Protein 2Q18 (pdb70)

Structure (mmCIF, N/CA/C/O backbone):
data_2Q18
#
_entry.id   2Q18
#
_cell.length_a   127.815
_cell.length_b   127.815
_cell.length_c   222.366
_cell.angle_alpha   90.00
_cell.angle_beta   90.00
_cell.angle_gamma   90.00
#
_symmetry.space_group_name_H-M   'I 41 2 2'
#
loop_
_entity.id
_entity.type
_entity.pdbx_description
1 polymer '2-keto-3-deoxy-D-arabinonate dehydratase'
2 non-polymer 'PHOSPHATE ION'
3 water water
#
loop_
_atom_site.group_PDB
_atom_site.id
_atom_site.type_symbol
_atom_site.label_atom_id
_atom_site.label_alt_id
_atom_site.label_comp_id
_atom_site.label_asym_id
_atom_site.label_entity_id
_atom_site.label_seq_id
_atom_site.pdbx_PDB_ins_code
_atom_site.Cartn_x
_atom_site.Cartn_y
_atom_site.Cartn_z
_atom_site.occupancy
_atom_site.B_iso_or_equiv
_atom_site.auth_seq_id
_atom_site.auth_comp_id
_atom_site.auth_asym_id
_atom_site.auth_atom_id
_atom_site.pdbx_PDB_model_num
ATOM 1 N N . MET A 1 1 ? 25.194 12.137 15.068 1.00 35.35 1 MET X N 1
ATOM 2 C CA . MET A 1 1 ? 24.016 12.595 14.281 1.00 36.39 1 MET X CA 1
ATOM 3 C C . MET A 1 1 ? 22.878 12.989 15.225 1.00 34.27 1 MET X C 1
ATOM 4 O O . MET A 1 1 ? 22.635 12.322 16.230 1.00 34.05 1 MET X O 1
ATOM 9 N N . LYS A 1 2 ? 22.204 14.091 14.911 1.00 32.90 2 LYS X N 1
ATOM 10 C CA . LYS A 1 2 ? 21.019 14.497 15.658 1.00 32.28 2 LYS X CA 1
ATOM 11 C C . LYS A 1 2 ? 19.838 14.591 14.700 1.00 31.34 2 LYS X C 1
ATOM 12 O O . LYS A 1 2 ? 19.824 15.399 13.770 1.00 30.91 2 LYS X O 1
ATOM 18 N N . LEU A 1 3 ? 18.850 13.743 14.946 1.00 29.48 3 LEU X N 1
ATOM 19 C CA . LEU A 1 3 ? 17.759 13.528 14.016 1.00 28.73 3 LEU X CA 1
ATOM 20 C C . LEU A 1 3 ? 16.510 14.293 14.440 1.00 27.08 3 LEU X C 1
ATOM 21 O O . LEU A 1 3 ? 16.097 14.227 15.597 1.00 25.48 3 LEU X O 1
ATOM 26 N N . PHE A 1 4 ? 15.921 15.020 13.497 1.00 25.49 4 PHE X N 1
ATOM 27 C CA . PHE A 1 4 ? 14.641 15.679 13.727 1.00 24.77 4 PHE X CA 1
ATOM 28 C C . PHE A 1 4 ? 13.680 15.441 12.567 1.00 24.39 4 PHE X C 1
ATOM 29 O O . PHE A 1 4 ? 14.074 14.929 11.518 1.00 23.49 4 PHE X O 1
ATOM 37 N N . ARG A 1 5 ? 12.416 15.793 12.772 1.00 23.43 5 ARG X N 1
ATOM 38 C CA . ARG A 1 5 ? 11.392 15.577 11.761 1.00 23.09 5 ARG X CA 1
ATOM 39 C C . ARG A 1 5 ? 10.443 16.764 11.725 1.00 23.35 5 ARG X C 1
ATOM 40 O O . ARG A 1 5 ? 10.109 17.346 12.767 1.00 22.54 5 ARG X O 1
ATOM 48 N N . VAL A 1 6 ? 10.033 17.129 10.515 1.00 23.21 6 VAL X N 1
ATOM 49 C CA . VAL A 1 6 ? 9.039 18.173 10.314 1.00 23.44 6 VAL X CA 1
ATOM 50 C C . VAL A 1 6 ? 7.813 17.589 9.631 1.00 24.72 6 VAL X C 1
ATOM 51 O O . VAL A 1 6 ? 7.900 16.566 8.941 1.00 24.07 6 VAL X O 1
ATOM 55 N N . VAL A 1 7 ? 6.672 18.236 9.842 1.00 25.04 7 VAL X N 1
ATOM 56 C CA . VAL A 1 7 ? 5.473 17.957 9.068 1.00 26.40 7 VAL X CA 1
ATOM 57 C C . VAL A 1 7 ? 5.274 19.126 8.095 1.00 27.18 7 VAL X C 1
ATOM 58 O O . VAL A 1 7 ? 5.430 20.295 8.465 1.00 27.17 7 VAL X O 1
ATOM 62 N N . LYS A 1 8 ? 4.974 18.794 6.843 1.00 27.05 8 LYS X N 1
ATOM 63 C CA . LYS A 1 8 ? 4.890 19.769 5.764 1.00 27.01 8 LYS X CA 1
ATOM 64 C C . LYS A 1 8 ? 3.747 19.356 4.851 1.00 28.24 8 LYS X C 1
ATOM 65 O O . LYS A 1 8 ? 3.778 18.274 4.257 1.00 27.06 8 LYS X O 1
ATOM 71 N N . ARG A 1 9 ? 2.730 20.213 4.763 1.00 29.53 9 ARG X N 1
ATOM 72 C CA . ARG A 1 9 ? 1.539 19.950 3.952 1.00 31.06 9 ARG X CA 1
ATOM 73 C C . ARG A 1 9 ? 0.991 18.537 4.193 1.00 31.14 9 ARG X C 1
ATOM 74 O O . ARG A 1 9 ? 0.584 17.847 3.256 1.00 32.28 9 ARG X O 1
ATOM 82 N N . GLY A 1 10 ? 1.003 18.104 5.450 1.00 31.06 10 GLY X N 1
ATOM 83 C CA . GLY A 1 10 ? 0.452 16.800 5.814 1.00 31.41 10 GLY X CA 1
ATOM 84 C C . GLY A 1 10 ? 1.381 15.598 5.703 1.00 31.12 10 GLY X C 1
ATOM 85 O O . GLY A 1 10 ? 1.018 14.507 6.140 1.00 32.44 10 GLY X O 1
ATOM 86 N N . TYR A 1 11 ? 2.567 15.780 5.119 1.00 30.06 11 TYR X N 1
ATOM 87 C CA . TYR A 1 11 ? 3.569 14.704 5.052 1.00 28.74 11 TYR X CA 1
ATOM 88 C C . TYR A 1 11 ? 4.817 15.016 5.883 1.00 28.23 11 TYR X C 1
ATOM 89 O O . TYR A 1 11 ? 5.057 16.169 6.249 1.00 27.97 11 TYR X O 1
ATOM 98 N N . TYR A 1 12 ? 5.604 13.983 6.171 1.00 27.02 12 TYR X N 1
ATOM 99 C CA . TYR A 1 12 ? 6.799 14.118 6.999 1.00 27.40 12 TYR X CA 1
ATOM 100 C C . TYR A 1 12 ? 8.069 14.166 6.173 1.00 26.67 12 TYR X C 1
ATOM 101 O O . TYR A 1 12 ? 8.166 13.520 5.127 1.00 25.52 12 TYR X O 1
ATOM 110 N N . ILE A 1 13 ? 9.041 14.937 6.655 1.00 25.68 13 ILE X N 1
ATOM 111 C CA . ILE A 1 13 ? 10.409 14.871 6.151 1.00 25.13 13 ILE X CA 1
ATOM 112 C C . ILE A 1 13 ? 11.353 14.786 7.346 1.00 25.85 13 ILE X C 1
ATOM 113 O O . ILE A 1 13 ? 11.238 15.569 8.300 1.00 24.86 13 ILE X O 1
ATOM 118 N N . SER A 1 14 ? 12.272 13.826 7.297 1.00 24.99 14 SER X N 1
ATOM 119 C CA . SER A 1 14 ? 13.275 13.675 8.339 1.00 25.38 14 SER X CA 1
ATOM 120 C C . SER A 1 14 ? 14.607 14.277 7.926 1.00 26.34 14 SER X C 1
ATOM 121 O O . SER A 1 14 ? 15.006 14.199 6.761 1.00 25.47 14 SER X O 1
ATOM 124 N N . TYR A 1 15 ? 15.283 14.880 8.897 1.00 27.07 15 TYR X N 1
ATOM 125 C CA . TYR A 1 15 ? 16.584 15.483 8.682 1.00 28.49 15 TYR X CA 1
ATOM 126 C C . TYR A 1 15 ? 17.528 15.071 9.794 1.00 30.61 15 TYR X C 1
ATOM 127 O O . TYR A 1 15 ? 17.099 14.768 10.910 1.00 31.68 15 TYR X O 1
ATOM 136 N N . ALA A 1 16 ? 18.817 15.064 9.476 1.00 32.82 16 ALA X N 1
ATOM 137 C CA . ALA A 1 16 ? 19.856 14.833 10.463 1.00 35.12 16 ALA X CA 1
ATOM 138 C C . ALA A 1 16 ? 20.819 16.012 10.446 1.00 37.03 16 ALA X C 1
ATOM 139 O O . ALA A 1 16 ? 21.254 16.449 9.376 1.00 37.35 16 ALA X O 1
ATOM 141 N N . ILE A 1 17 ? 21.133 16.539 11.625 1.00 38.92 17 ILE X N 1
ATOM 142 C CA . ILE A 1 17 ? 22.198 17.533 11.734 1.00 41.04 17 ILE X CA 1
ATOM 143 C C . ILE A 1 17 ? 23.470 16.866 12.251 1.00 42.56 17 ILE X C 1
ATOM 144 O O . ILE A 1 17 ? 23.454 16.165 13.263 1.00 42.20 17 ILE X O 1
ATOM 149 N N . LEU A 1 18 ? 24.556 17.064 11.509 1.00 44.97 18 LEU X N 1
ATOM 150 C CA . LEU A 1 18 ? 25.866 16.532 11.863 1.00 47.90 18 LEU X CA 1
ATOM 151 C C . LEU A 1 18 ? 26.612 17.509 12.772 1.00 49.53 18 LEU X C 1
ATOM 152 O O . LEU A 1 18 ? 26.229 18.679 12.884 1.00 50.32 18 LEU X O 1
ATOM 157 N N . ASP A 1 19 ? 27.670 17.026 13.422 1.00 51.65 19 ASP X N 1
ATOM 158 C CA . ASP A 1 19 ? 28.449 17.836 14.368 1.00 53.17 19 ASP X CA 1
ATOM 159 C C . ASP A 1 19 ? 29.001 19.130 13.760 1.00 53.44 19 ASP X C 1
ATOM 160 O O . ASP A 1 19 ? 29.094 20.149 14.451 1.00 54.29 19 ASP X O 1
ATOM 165 N N . ASN A 1 20 ? 29.350 19.093 12.473 1.00 53.06 20 ASN X N 1
ATOM 166 C CA . ASN A 1 20 ? 29.816 20.292 11.764 1.00 52.72 20 ASN X CA 1
ATOM 167 C C . ASN A 1 20 ? 28.680 21.215 11.288 1.00 51.72 20 ASN X C 1
ATOM 168 O O . ASN A 1 20 ? 28.901 22.119 10.474 1.00 51.86 20 ASN X O 1
ATOM 173 N N . SER A 1 21 ? 27.472 20.966 11.798 1.00 50.00 21 SER X N 1
ATOM 174 C CA . SER A 1 21 ? 26.280 21.780 11.518 1.00 48.66 21 SER X CA 1
ATOM 175 C C . SER A 1 21 ? 25.673 21.597 10.116 1.00 46.95 21 SER X C 1
ATOM 176 O O . SER A 1 21 ? 24.714 22.289 9.761 1.00 46.77 21 SER X O 1
ATOM 179 N N . THR A 1 22 ? 26.222 20.673 9.328 1.00 44.49 22 THR X N 1
ATOM 180 C CA . THR A 1 22 ? 25.625 20.335 8.034 1.00 43.04 22 THR X CA 1
ATOM 181 C C . THR A 1 22 ? 24.360 19.499 8.242 1.00 40.93 22 THR X C 1
ATOM 182 O O . THR A 1 22 ? 24.319 18.608 9.099 1.00 39.93 22 THR X O 1
ATOM 186 N N . ILE A 1 23 ? 23.331 19.801 7.457 1.00 38.55 23 ILE X N 1
ATOM 187 C CA . ILE A 1 23 ? 22.043 19.126 7.576 1.00 36.36 23 ILE X CA 1
ATOM 188 C C . ILE A 1 23 ? 21.788 18.212 6.379 1.00 35.63 23 ILE X C 1
ATOM 189 O O . ILE A 1 23 ? 21.927 18.628 5.223 1.00 35.07 23 ILE X O 1
ATOM 194 N N . ILE A 1 24 ? 21.429 16.965 6.678 1.00 33.92 24 ILE X N 1
ATOM 195 C CA . ILE A 1 24 ? 21.134 15.957 5.666 1.00 33.65 24 ILE X CA 1
ATOM 196 C C . ILE A 1 24 ? 19.642 15.607 5.661 1.00 32.10 24 ILE X C 1
ATOM 197 O O . ILE A 1 24 ? 19.062 15.308 6.707 1.00 32.32 24 ILE X O 1
ATOM 202 N N . ARG A 1 25 ? 19.026 15.669 4.485 1.00 30.39 25 ARG X N 1
ATOM 203 C CA . ARG A 1 25 ? 17.669 15.165 4.301 1.00 28.83 25 ARG X CA 1
ATOM 204 C C . ARG A 1 25 ? 17.737 13.656 4.112 1.00 28.83 25 ARG X C 1
ATOM 205 O O . ARG A 1 25 ? 18.411 13.166 3.197 1.00 27.72 25 ARG X O 1
ATOM 213 N N . LEU A 1 26 ? 17.036 12.928 4.978 1.00 27.82 26 LEU X N 1
ATOM 214 C CA . LEU A 1 26 ? 17.111 11.470 5.008 1.00 27.58 26 LEU X CA 1
ATOM 215 C C . LEU A 1 26 ? 16.301 10.807 3.904 1.00 27.22 26 LEU X C 1
ATOM 216 O O . LEU A 1 26 ? 15.187 11.237 3.594 1.00 26.50 26 LEU X O 1
ATOM 221 N N . ASP A 1 27 ? 16.879 9.756 3.323 1.00 27.17 27 ASP X N 1
ATOM 222 C CA . ASP A 1 27 ? 16.195 8.908 2.347 1.00 27.02 27 ASP X CA 1
ATOM 223 C C . ASP A 1 27 ? 15.260 7.914 3.027 1.00 27.04 27 ASP X C 1
ATOM 224 O O . ASP A 1 27 ? 14.209 7.584 2.486 1.00 26.57 27 ASP X O 1
ATOM 229 N N . GLU A 1 28 ? 15.672 7.429 4.199 1.00 27.57 28 GLU X N 1
ATOM 230 C CA . GLU A 1 28 ? 14.980 6.356 4.915 1.00 28.60 28 GLU X CA 1
ATOM 231 C C . GLU A 1 28 ? 14.066 6.883 6.021 1.00 28.78 28 GLU X C 1
ATOM 232 O O . GLU A 1 28 ? 14.255 8.003 6.514 1.00 28.49 28 GLU X O 1
ATOM 238 N N . ASP A 1 29 ? 13.093 6.052 6.410 1.00 28.53 29 ASP X N 1
ATOM 239 C CA . ASP A 1 29 ? 12.347 6.202 7.667 1.00 29.40 29 ASP X CA 1
ATOM 240 C C . ASP A 1 29 ? 13.341 6.408 8.808 1.00 27.07 29 ASP X C 1
ATOM 241 O O . ASP A 1 29 ? 14.363 5.724 8.854 1.00 26.81 29 ASP X O 1
ATOM 246 N N . PRO A 1 30 ? 13.056 7.361 9.718 1.00 26.15 30 PRO X N 1
ATOM 247 C CA . PRO A 1 30 ? 14.031 7.700 10.762 1.00 24.96 30 PRO X CA 1
ATOM 248 C C . PRO A 1 30 ? 14.415 6.553 11.702 1.00 24.33 30 PRO X C 1
ATOM 249 O O . PRO A 1 30 ? 15.569 6.479 12.106 1.00 24.73 30 PRO X O 1
ATOM 253 N N . ILE A 1 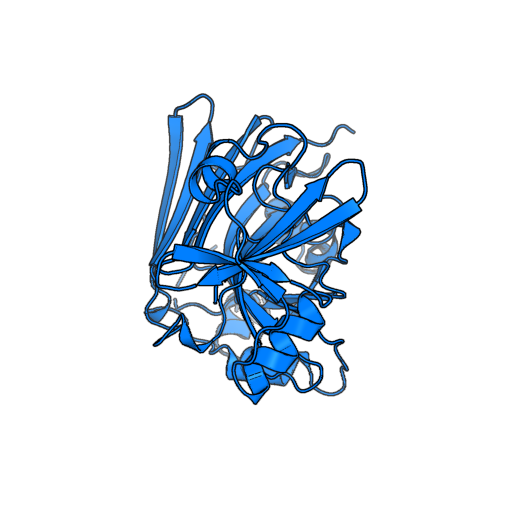31 ? 13.479 5.666 12.043 1.00 24.36 31 ILE X N 1
ATOM 254 C CA . ILE A 1 31 ? 13.816 4.486 12.856 1.00 24.57 31 ILE X CA 1
ATOM 255 C C . ILE A 1 31 ? 14.808 3.588 12.104 1.00 26.24 31 ILE X C 1
ATOM 256 O O . ILE A 1 31 ? 15.818 3.162 12.668 1.00 24.55 31 ILE X O 1
ATOM 261 N N . LYS A 1 32 ? 14.524 3.337 10.827 1.00 27.34 32 LYS X N 1
ATOM 262 C CA . LYS A 1 32 ? 15.434 2.598 9.952 1.00 29.75 32 LYS X CA 1
ATOM 263 C C . LYS A 1 32 ? 16.798 3.290 9.853 1.00 29.39 32 LYS X C 1
ATOM 264 O O . LYS A 1 32 ? 17.836 2.625 9.899 1.00 29.99 32 LYS X O 1
ATOM 270 N N . ALA A 1 33 ? 16.791 4.620 9.748 1.00 28.32 33 ALA X N 1
ATOM 271 C CA . ALA A 1 33 ? 18.029 5.400 9.702 1.00 27.97 33 ALA X CA 1
ATOM 272 C C . ALA A 1 33 ? 18.854 5.231 10.976 1.00 28.12 33 ALA X C 1
ATOM 273 O O . ALA A 1 33 ? 20.079 5.105 10.910 1.00 28.16 33 ALA X O 1
ATOM 275 N N . LEU A 1 34 ? 18.178 5.226 12.126 1.00 27.49 34 LEU X N 1
ATOM 276 C CA . LEU A 1 34 ? 18.841 5.054 13.421 1.00 27.48 34 LEU X CA 1
ATOM 277 C C . LEU A 1 34 ? 19.450 3.659 13.568 1.00 28.80 34 LEU X C 1
ATOM 278 O O . LEU A 1 34 ? 20.547 3.507 14.113 1.00 28.17 34 LEU X O 1
ATOM 283 N N . MET A 1 35 ? 18.727 2.649 13.087 1.00 28.86 35 MET X N 1
ATOM 284 C CA . MET A 1 35 ? 19.226 1.273 13.072 1.00 30.41 35 MET X CA 1
ATOM 285 C C . MET A 1 35 ? 20.482 1.149 12.199 1.00 30.49 35 MET X C 1
ATOM 286 O O . MET A 1 35 ? 21.485 0.588 12.636 1.00 30.10 35 MET X O 1
ATOM 291 N N . ARG A 1 36 ? 20.431 1.704 10.986 1.00 31.56 36 ARG X N 1
ATOM 292 C CA . ARG A 1 36 ? 21.594 1.718 10.090 1.00 32.53 36 ARG X CA 1
ATOM 293 C C . ARG A 1 36 ? 22.802 2.408 10.723 1.00 33.71 36 ARG X C 1
ATOM 294 O O . ARG A 1 36 ? 23.920 1.879 10.676 1.00 33.46 36 ARG X O 1
ATOM 302 N N . TYR A 1 37 ? 22.576 3.586 11.307 1.00 34.10 37 TYR X N 1
ATOM 303 C CA . TYR A 1 37 ? 23.651 4.350 11.933 1.00 34.74 37 TYR X CA 1
ATOM 304 C C . TYR A 1 37 ? 24.290 3.564 13.076 1.00 35.76 37 TYR X C 1
ATOM 305 O O . TYR A 1 37 ? 25.509 3.590 13.252 1.00 35.46 37 TYR X O 1
ATOM 314 N N . SER A 1 38 ? 23.457 2.866 13.842 1.00 37.04 38 SER X N 1
ATOM 315 C CA . SER A 1 38 ? 23.920 2.023 14.938 1.00 39.69 38 SER X CA 1
ATOM 316 C C . SER A 1 38 ? 24.857 0.915 14.462 1.00 41.23 38 SER X C 1
ATOM 317 O O . SER A 1 38 ? 25.731 0.469 15.208 1.00 41.59 38 SER X O 1
ATOM 320 N N . GLU A 1 39 ? 24.664 0.472 13.223 1.00 42.87 39 GLU X N 1
ATOM 321 C CA . GLU A 1 39 ? 25.469 -0.602 12.658 1.00 44.98 39 GLU X CA 1
ATOM 322 C C . GLU A 1 39 ? 26.822 -0.099 12.145 1.00 44.68 39 GLU X C 1
ATOM 323 O O . GLU A 1 39 ? 27.864 -0.565 12.605 1.00 45.26 39 GLU X O 1
ATOM 329 N N . ASN A 1 40 ? 26.809 0.860 11.218 1.00 44.43 40 ASN X N 1
ATOM 330 C CA . ASN A 1 40 ? 28.052 1.324 10.587 1.00 44.18 40 ASN X CA 1
ATOM 331 C C . ASN A 1 40 ? 28.195 2.842 10.426 1.00 43.44 40 ASN X C 1
ATOM 332 O O . ASN A 1 40 ? 29.076 3.310 9.698 1.00 43.11 40 ASN X O 1
ATOM 337 N N . LYS A 1 41 ? 27.330 3.598 11.104 1.00 42.06 41 LYS X N 1
ATOM 338 C CA . LYS A 1 41 ? 27.320 5.071 11.050 1.00 40.94 41 LYS X CA 1
ATOM 339 C C . LYS A 1 41 ? 27.060 5.643 9.651 1.00 40.12 41 LYS X C 1
ATOM 340 O O . LYS A 1 41 ? 27.375 6.800 9.373 1.00 40.16 41 LYS X O 1
ATOM 346 N N . GLU A 1 42 ? 26.470 4.829 8.780 1.00 39.44 42 GLU X N 1
ATOM 347 C CA . GLU A 1 42 ? 26.099 5.277 7.443 1.00 39.35 42 GLU X CA 1
ATOM 348 C C . GLU A 1 42 ? 24.782 6.051 7.494 1.00 38.03 42 GLU X C 1
ATOM 349 O O . GLU A 1 42 ? 23.855 5.675 8.218 1.00 36.83 42 GLU X O 1
ATOM 355 N N . VAL A 1 43 ? 24.720 7.141 6.733 1.00 36.73 43 VAL X N 1
ATOM 356 C CA . VAL A 1 43 ? 23.520 7.965 6.637 1.00 35.95 43 VAL X CA 1
ATOM 357 C C . VAL A 1 43 ? 23.175 8.170 5.165 1.00 34.61 43 VAL X C 1
ATOM 358 O O . VAL A 1 43 ? 23.973 8.722 4.404 1.00 34.92 43 VAL X O 1
ATOM 362 N N . LEU A 1 44 ? 21.988 7.722 4.767 1.00 32.82 44 LEU X N 1
ATOM 363 C CA . LEU A 1 44 ? 21.545 7.878 3.384 1.00 31.81 44 LEU X CA 1
ATOM 364 C C . LEU A 1 44 ? 20.716 9.147 3.212 1.00 31.13 44 LEU X C 1
ATOM 365 O O . LEU A 1 44 ? 19.682 9.314 3.861 1.00 30.47 44 LEU X O 1
ATOM 370 N N . GLY A 1 45 ? 21.181 10.036 2.337 1.00 30.38 45 GLY X N 1
ATOM 371 C CA . GLY A 1 45 ? 20.476 11.280 2.054 1.00 30.48 45 GLY X CA 1
ATOM 372 C C . GLY A 1 45 ? 21.330 12.338 1.386 1.00 31.21 45 GLY X C 1
ATOM 373 O O . GLY A 1 45 ? 22.497 12.094 1.062 1.00 32.03 45 GLY X O 1
ATOM 374 N N . ASP A 1 46 ? 20.739 13.514 1.178 1.00 30.67 46 ASP X N 1
ATOM 375 C CA . ASP A 1 46 ? 21.420 14.640 0.544 1.00 30.73 46 ASP X CA 1
ATOM 376 C C . ASP A 1 46 ? 21.591 15.802 1.509 1.00 31.84 46 ASP X C 1
ATOM 377 O O . ASP A 1 46 ? 20.694 16.089 2.311 1.00 30.44 46 ASP X O 1
ATOM 382 N N . ARG A 1 47 ? 22.735 16.478 1.415 1.00 32.22 47 ARG X N 1
ATOM 383 C CA . ARG A 1 47 ? 22.953 17.706 2.163 1.00 33.41 47 ARG X CA 1
ATOM 384 C C . ARG A 1 47 ? 22.012 18.782 1.642 1.00 32.59 47 ARG X C 1
ATOM 385 O O . ARG A 1 47 ? 21.934 19.024 0.433 1.00 32.32 47 ARG X O 1
ATOM 393 N N . VAL A 1 48 ? 21.292 19.410 2.565 1.00 31.67 48 VAL X N 1
ATOM 394 C CA . VAL A 1 48 ? 20.361 20.474 2.226 1.00 32.13 48 VAL X CA 1
ATOM 395 C C . VAL A 1 48 ? 20.793 21.811 2.821 1.00 32.84 48 VAL X C 1
ATOM 396 O O . VAL A 1 48 ? 21.440 21.863 3.870 1.00 33.30 48 VAL X O 1
ATOM 400 N N . THR A 1 49 ? 20.443 22.883 2.123 1.00 33.70 49 THR X N 1
ATOM 401 C CA . THR A 1 49 ? 20.586 24.234 2.642 1.00 35.23 49 THR X CA 1
ATOM 402 C C . THR A 1 49 ? 19.180 24.819 2.728 1.00 35.49 49 THR X C 1
ATOM 403 O O . THR A 1 49 ? 18.249 24.309 2.094 1.00 37.16 49 THR X O 1
ATOM 407 N N . GLY A 1 50 ? 19.014 25.868 3.524 1.00 35.66 50 GLY X N 1
ATOM 408 C CA . GLY A 1 50 ? 17.711 26.516 3.648 1.00 34.71 50 GLY X CA 1
ATOM 409 C C . GLY A 1 50 ? 16.791 25.880 4.674 1.00 34.22 50 GLY X C 1
ATOM 410 O O . GLY A 1 50 ? 15.644 26.305 4.828 1.00 33.89 50 GLY X O 1
ATOM 411 N N . ILE A 1 51 ? 17.281 24.849 5.360 1.00 33.68 51 ILE X N 1
ATOM 412 C CA . ILE A 1 51 ? 16.580 24.298 6.515 1.00 33.62 51 ILE X CA 1
ATOM 413 C C . ILE A 1 51 ? 17.237 24.894 7.754 1.00 34.20 51 ILE X C 1
ATOM 414 O O . ILE A 1 51 ? 18.354 24.516 8.131 1.00 34.94 51 ILE X O 1
ATOM 419 N N . ASP A 1 52 ? 16.545 25.843 8.369 1.00 33.89 52 ASP X N 1
ATOM 420 C CA . ASP A 1 52 ? 17.088 26.578 9.498 1.00 33.62 52 ASP X CA 1
ATOM 421 C C . ASP A 1 52 ? 16.731 25.866 10.801 1.00 32.75 52 ASP X C 1
ATOM 422 O O . ASP A 1 52 ? 15.714 26.162 11.432 1.00 32.41 52 ASP X O 1
ATOM 427 N N . TYR A 1 53 ? 17.590 24.925 11.184 1.00 32.06 53 TYR X N 1
ATOM 428 C CA . TYR A 1 53 ? 17.397 24.091 12.371 1.00 32.40 53 TYR X CA 1
ATOM 429 C C . TYR A 1 53 ? 17.252 24.910 13.661 1.00 32.34 53 TYR X C 1
ATOM 430 O O . TYR A 1 53 ? 16.328 24.679 14.447 1.00 31.29 53 TYR X O 1
ATOM 439 N N . GLN A 1 54 ? 18.151 25.874 13.862 1.00 33.00 54 GLN X N 1
ATOM 440 C CA . GLN A 1 54 ? 18.101 26.735 15.051 1.00 33.62 54 GLN X CA 1
ATOM 441 C C . GLN A 1 54 ? 16.800 27.526 15.142 1.00 32.97 54 GLN X C 1
ATOM 442 O O . GLN A 1 54 ? 16.236 27.651 16.226 1.00 33.67 54 GLN X O 1
ATOM 448 N N . SER A 1 55 ? 16.316 28.034 14.007 1.00 32.74 55 SER X N 1
ATOM 449 C CA . SER A 1 55 ? 15.022 28.722 13.961 1.00 33.30 55 SER X CA 1
ATOM 450 C C . SER A 1 55 ? 13.852 27.794 14.258 1.00 32.55 55 SER X C 1
ATOM 451 O O . SER A 1 55 ? 12.916 28.189 14.955 1.00 33.18 55 SER X O 1
ATOM 454 N N . LEU A 1 56 ? 13.897 26.575 13.716 1.00 31.47 56 LEU X N 1
ATOM 455 C CA . LEU A 1 56 ? 12.867 25.566 13.997 1.00 30.56 56 LEU X CA 1
ATOM 456 C C . LEU A 1 56 ? 12.773 25.266 15.487 1.00 28.86 56 LEU X C 1
ATOM 457 O O . LEU A 1 56 ? 11.677 25.140 16.023 1.00 29.94 56 LEU X O 1
ATOM 462 N N . LEU A 1 57 ? 13.922 25.153 16.145 1.00 28.08 57 LEU X N 1
ATOM 463 C CA . LEU A 1 57 ? 13.973 24.944 17.594 1.00 28.99 57 LEU X CA 1
ATOM 464 C C . LEU A 1 57 ? 13.273 26.064 18.366 1.00 29.81 57 LEU X C 1
ATOM 465 O O . LEU A 1 57 ? 12.537 25.798 19.320 1.00 30.34 57 LEU X O 1
ATOM 470 N N . LYS A 1 58 ? 13.490 27.307 17.936 1.00 30.56 58 LYS X N 1
ATOM 471 C CA . LYS A 1 58 ? 12.970 28.483 18.644 1.00 31.14 58 LYS X CA 1
ATOM 472 C C . LYS A 1 58 ? 11.542 28.837 18.251 1.00 30.31 58 LYS X C 1
ATOM 473 O O . LYS A 1 58 ? 10.717 29.149 19.111 1.00 30.39 58 LYS X O 1
ATOM 479 N N . SER A 1 59 ? 11.259 28.787 16.953 1.00 29.86 59 SER X N 1
ATOM 480 C CA . SER A 1 59 ? 9.982 29.253 16.416 1.00 30.02 59 SER X CA 1
ATOM 481 C C . SER A 1 59 ? 9.009 28.140 16.002 1.00 29.81 59 SER X C 1
ATOM 482 O O . SER A 1 59 ? 7.859 28.425 15.654 1.00 28.34 59 SER X O 1
ATOM 485 N N . PHE A 1 60 ? 9.477 26.886 16.039 1.00 29.76 60 PHE X N 1
ATOM 486 C CA . PHE A 1 60 ? 8.649 25.681 15.794 1.00 29.89 60 PHE X CA 1
ATOM 487 C C . PHE A 1 60 ? 8.225 25.485 14.333 1.00 31.95 60 PHE X C 1
ATOM 488 O O . PHE A 1 60 ? 8.329 24.376 13.790 1.00 30.68 60 PHE X O 1
ATOM 496 N N . GLN A 1 61 ? 7.732 26.554 13.713 1.00 33.17 61 GLN X N 1
ATOM 497 C CA . GLN A 1 61 ? 7.327 26.525 12.314 1.00 36.09 61 GLN X CA 1
ATOM 498 C C . GLN A 1 61 ? 8.017 27.645 11.540 1.00 36.68 61 GLN X C 1
ATOM 499 O O . GLN A 1 61 ? 8.005 28.802 11.965 1.00 36.93 61 GLN X O 1
ATOM 505 N N . ILE A 1 62 ? 8.646 27.275 10.427 1.00 37.42 62 ILE X N 1
ATOM 506 C CA . ILE A 1 62 ? 9.198 28.224 9.462 1.00 38.62 62 ILE X CA 1
ATOM 507 C C . ILE A 1 62 ? 8.528 27.925 8.129 1.00 38.90 62 ILE X C 1
ATOM 508 O O . ILE A 1 62 ? 8.580 26.790 7.643 1.00 38.12 62 ILE X O 1
ATOM 513 N N . ASN A 1 63 ? 7.901 28.944 7.544 1.00 39.17 63 ASN X N 1
ATOM 514 C CA . ASN A 1 63 ? 7.172 28.801 6.282 1.00 39.22 63 ASN X CA 1
ATOM 515 C C . ASN A 1 63 ? 6.123 27.689 6.350 1.00 38.23 63 ASN X C 1
ATOM 516 O O . ASN A 1 63 ? 5.197 27.768 7.160 1.00 38.76 63 ASN X O 1
ATOM 521 N N . ASP A 1 64 ? 6.269 26.651 5.526 1.00 36.44 64 ASP X N 1
ATOM 522 C CA . ASP A 1 64 ? 5.300 25.552 5.528 1.00 35.19 64 ASP X CA 1
ATOM 523 C C . ASP A 1 64 ? 5.788 24.270 6.222 1.00 33.46 64 ASP X C 1
ATOM 524 O O . ASP A 1 64 ? 5.149 23.218 6.107 1.00 33.46 64 ASP X O 1
ATOM 529 N N . ILE A 1 65 ? 6.903 24.362 6.949 1.00 30.76 65 ILE X N 1
ATOM 530 C CA . ILE A 1 65 ? 7.394 23.229 7.742 1.00 28.90 65 ILE X CA 1
ATOM 531 C C . ILE A 1 65 ? 7.297 23.490 9.248 1.00 28.56 65 ILE X C 1
ATOM 532 O O . ILE A 1 65 ? 7.559 24.601 9.716 1.00 27.82 65 ILE X O 1
ATOM 537 N N . ARG A 1 66 ? 6.922 22.457 9.995 1.00 26.34 66 ARG X N 1
ATOM 538 C CA . ARG A 1 66 ? 6.815 22.548 11.444 1.00 25.08 66 ARG X CA 1
ATOM 539 C C . ARG A 1 66 ? 7.470 21.336 12.103 1.00 24.68 66 ARG X C 1
ATOM 540 O O . ARG A 1 66 ? 7.169 20.189 11.751 1.00 23.03 66 ARG X O 1
ATOM 548 N N . ILE A 1 67 ? 8.362 21.593 13.059 1.00 23.24 67 ILE X N 1
ATOM 549 C CA . ILE A 1 67 ? 9.026 20.520 13.795 1.00 23.46 67 ILE X CA 1
ATOM 550 C C . ILE A 1 67 ? 7.995 19.722 14.606 1.00 23.73 67 ILE X C 1
ATOM 551 O O . ILE A 1 67 ? 6.976 20.264 15.045 1.00 24.06 67 ILE X O 1
ATOM 556 N N . THR A 1 68 ? 8.240 18.427 14.763 1.00 23.49 68 THR X N 1
ATOM 557 C CA . THR A 1 68 ? 7.313 17.559 15.490 1.00 22.77 68 THR X CA 1
ATOM 558 C C . THR A 1 68 ? 8.091 16.457 16.216 1.00 22.60 68 THR X C 1
ATOM 559 O O . THR A 1 68 ? 9.304 16.588 16.416 1.00 22.32 68 THR X O 1
ATOM 563 N N . LYS A 1 69 ? 7.404 15.396 16.635 1.00 22.53 69 LYS X N 1
ATOM 564 C CA . LYS A 1 69 ? 8.079 14.198 17.155 1.00 23.43 69 LYS X CA 1
ATOM 565 C C . LYS A 1 69 ? 9.094 13.728 16.116 1.00 22.30 69 LYS X C 1
ATOM 566 O O . LYS A 1 69 ? 8.751 13.629 14.939 1.00 22.90 69 LYS X O 1
ATOM 572 N N . PRO A 1 70 ? 10.352 13.482 16.530 1.00 22.03 70 PRO X N 1
ATOM 573 C CA . PRO A 1 70 ? 11.364 13.008 15.577 1.00 22.60 70 PRO X CA 1
ATOM 574 C C . PRO A 1 70 ? 11.085 11.613 14.988 1.00 22.52 70 PRO X C 1
ATOM 575 O O . PRO A 1 70 ? 11.547 11.313 13.883 1.00 22.22 70 PRO X O 1
ATOM 579 N N . ILE A 1 71 ? 10.352 10.778 15.724 1.00 22.38 71 ILE X N 1
ATOM 580 C CA . ILE A 1 71 ? 9.886 9.475 15.227 1.00 22.07 71 ILE X CA 1
ATOM 581 C C . ILE A 1 71 ? 8.483 9.213 15.752 1.00 22.64 71 ILE X C 1
ATOM 582 O O . ILE A 1 71 ? 8.012 9.911 16.656 1.00 21.98 71 ILE X O 1
ATOM 587 N N . ASP A 1 72 ? 7.823 8.213 15.176 1.00 22.57 72 ASP X N 1
ATOM 588 C CA . ASP A 1 72 ? 6.618 7.638 15.758 1.00 23.81 72 ASP X CA 1
ATOM 589 C C . ASP A 1 72 ? 7.032 6.378 16.522 1.00 23.91 72 ASP X C 1
ATOM 590 O O . ASP A 1 72 ? 7.229 5.324 15.911 1.00 23.53 72 ASP X O 1
ATOM 595 N N . PRO A 1 73 ? 7.174 6.477 17.862 1.00 23.61 73 PRO X N 1
ATOM 596 C CA . PRO A 1 73 ? 7.609 5.303 18.620 1.00 23.47 73 PRO X CA 1
ATOM 597 C C . PRO A 1 73 ? 6.449 4.314 18.760 1.00 23.52 73 PRO X C 1
ATOM 598 O O . PRO A 1 73 ? 5.404 4.672 19.309 1.00 23.89 73 PRO X O 1
ATOM 602 N N . PRO A 1 74 ? 6.615 3.078 18.252 1.00 23.83 74 PRO X N 1
ATOM 603 C CA . PRO A 1 74 ? 5.476 2.162 18.281 1.00 22.62 74 PRO X CA 1
ATOM 604 C C . PRO A 1 74 ? 4.978 1.908 19.702 1.00 21.45 74 PRO X C 1
ATOM 605 O O . PRO A 1 74 ? 3.779 1.734 19.909 1.00 21.06 74 PRO X O 1
ATOM 609 N N . GLU A 1 75 ? 5.895 1.918 20.667 1.00 21.04 75 GLU X N 1
ATOM 610 C CA . GLU A 1 75 ? 5.545 1.786 22.078 1.00 21.47 75 GLU X CA 1
ATOM 611 C C . GLU A 1 75 ? 6.395 2.729 22.901 1.00 20.89 75 GLU X C 1
ATOM 612 O O . GLU A 1 75 ? 7.556 2.979 22.567 1.00 21.46 75 GLU X O 1
ATOM 618 N N . VAL A 1 76 ? 5.809 3.259 23.971 1.00 20.98 76 VAL X N 1
ATOM 619 C CA . VAL A 1 76 ? 6.567 4.039 24.947 1.00 21.22 76 VAL X CA 1
ATOM 620 C C . VAL A 1 76 ? 6.374 3.425 26.325 1.00 20.67 76 VAL X C 1
ATOM 621 O O . VAL A 1 76 ? 5.247 3.212 26.774 1.00 21.07 76 VAL X O 1
ATOM 625 N N . TRP A 1 77 ? 7.492 3.136 26.978 1.00 21.91 77 TRP X N 1
ATOM 626 C CA . TRP A 1 77 ? 7.492 2.564 28.313 1.00 23.26 77 TRP X CA 1
ATOM 627 C C . TRP A 1 77 ? 8.272 3.480 29.252 1.00 25.18 77 TRP X C 1
ATOM 628 O O . TRP A 1 77 ? 9.129 4.256 28.820 1.00 24.43 77 TRP X O 1
ATOM 639 N N . GLY A 1 78 ? 7.980 3.374 30.542 1.00 26.60 78 GLY X N 1
ATOM 640 C CA . GLY A 1 78 ? 8.678 4.172 31.529 1.00 28.85 78 GLY X CA 1
ATOM 641 C C . GLY A 1 78 ? 9.203 3.352 32.683 1.00 31.21 78 GLY X C 1
ATOM 642 O O . GLY A 1 78 ? 8.700 2.266 32.977 1.00 30.34 78 GLY X O 1
ATOM 643 N N . SER A 1 79 ? 10.245 3.876 33.315 1.00 33.30 79 SER X N 1
ATOM 644 C CA . SER A 1 79 ? 10.714 3.371 34.588 1.00 36.17 79 SER X CA 1
ATOM 645 C C . SER A 1 79 ? 10.612 4.516 35.591 1.00 37.52 79 SER X C 1
ATOM 646 O O . SER A 1 79 ? 10.596 5.692 35.213 1.00 38.99 79 SER X O 1
ATOM 6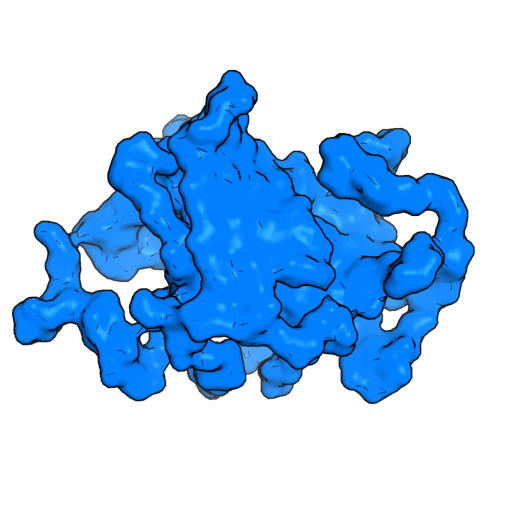49 N N . GLY A 1 80 ? 10.500 4.173 36.864 1.00 38.21 80 GLY X N 1
ATOM 650 C CA . GLY A 1 80 ? 10.447 5.172 37.921 1.00 38.71 80 GLY X CA 1
ATOM 651 C C . GLY A 1 80 ? 11.254 4.714 39.112 1.00 38.83 80 GLY X C 1
ATOM 652 O O . GLY A 1 80 ? 11.689 3.555 39.168 1.00 38.62 80 GLY X O 1
ATOM 653 N N . ILE A 1 81 ? 11.444 5.628 40.064 1.00 38.94 81 ILE X N 1
ATOM 654 C CA . ILE A 1 81 ? 12.212 5.368 41.290 1.00 38.68 81 ILE X CA 1
ATOM 655 C C . ILE A 1 81 ? 13.609 4.850 40.934 1.00 38.49 81 ILE X C 1
ATOM 656 O O . ILE A 1 81 ? 14.085 3.855 41.486 1.00 38.55 81 ILE X O 1
ATOM 661 N N . SER A 1 82 ? 14.252 5.538 39.995 1.00 37.94 82 SER X N 1
ATOM 662 C CA . SER A 1 82 ? 15.550 5.122 39.474 1.00 38.67 82 SER X CA 1
ATOM 663 C C . SER A 1 82 ? 16.697 5.986 39.995 1.00 39.36 82 SER X C 1
ATOM 664 O O . SER A 1 82 ? 17.870 5.681 39.760 1.00 39.11 82 SER X O 1
ATOM 667 N N . TYR A 1 83 ? 16.350 7.061 40.698 1.00 40.10 83 TYR X N 1
ATOM 668 C CA . TYR A 1 83 ? 17.335 8.003 41.218 1.00 41.71 83 TYR X CA 1
ATOM 669 C C . TYR A 1 83 ? 17.519 7.855 42.725 1.00 43.20 83 TYR X C 1
ATOM 670 O O . TYR A 1 83 ? 16.605 7.415 43.427 1.00 43.17 83 TYR X O 1
ATOM 679 N N . GLU A 1 84 ? 18.702 8.243 43.204 1.00 45.96 84 GLU X N 1
ATOM 680 C CA . GLU A 1 84 ? 19.063 8.200 44.628 1.00 48.59 84 GLU X CA 1
ATOM 681 C C . GLU A 1 84 ? 17.958 8.699 45.558 1.00 48.78 84 GLU X C 1
ATOM 682 O O . GLU A 1 84 ? 17.304 9.703 45.278 1.00 49.43 84 GLU X O 1
ATOM 688 N N . ASN A 1 94 ? -2.075 8.805 53.666 1.00 59.50 94 ASN X N 1
ATOM 689 C CA . ASN A 1 94 ? -0.896 9.018 52.834 1.00 59.30 94 ASN X CA 1
ATOM 690 C C . ASN A 1 94 ? -0.582 7.830 51.909 1.00 58.29 94 ASN X C 1
ATOM 691 O O . ASN A 1 94 ? -1.496 7.201 51.371 1.00 57.98 94 ASN X O 1
ATOM 696 N N . VAL A 1 95 ? 0.704 7.536 51.730 1.00 57.21 95 VAL X N 1
ATOM 697 C CA . VAL A 1 95 ? 1.167 6.534 50.764 1.00 56.36 95 VAL X CA 1
ATOM 698 C C . VAL A 1 95 ? 0.776 5.096 51.100 1.00 55.20 95 VAL X C 1
ATOM 699 O O . VAL A 1 95 ? 0.635 4.733 52.270 1.00 54.99 95 VAL X O 1
ATOM 703 N N . ALA A 1 96 ? 0.597 4.291 50.053 1.00 53.89 96 ALA X N 1
ATOM 704 C CA . ALA A 1 96 ? 0.385 2.854 50.194 1.00 52.55 96 ALA X CA 1
ATOM 705 C C . ALA A 1 96 ? 1.646 2.208 50.746 1.00 51.76 96 ALA X C 1
ATOM 706 O O . ALA A 1 96 ? 2.760 2.563 50.352 1.00 51.14 96 ALA X O 1
ATOM 708 N N . LYS A 1 97 ? 1.471 1.267 51.666 1.00 51.55 97 LYS X N 1
ATOM 709 C CA . LYS A 1 97 ? 2.613 0.609 52.293 1.00 51.90 97 LYS X CA 1
ATOM 710 C C . LYS A 1 97 ? 2.411 -0.883 52.544 1.00 51.11 97 LYS X C 1
ATOM 711 O O . LYS A 1 97 ? 1.299 -1.342 52.797 1.00 50.28 97 LYS X O 1
ATOM 717 N N . ILE A 1 98 ? 3.511 -1.622 52.440 1.00 51.30 98 ILE X N 1
ATOM 718 C CA . ILE A 1 98 ? 3.534 -3.061 52.658 1.00 51.86 98 ILE X CA 1
ATOM 719 C C . ILE A 1 98 ? 4.378 -3.336 53.898 1.00 52.26 98 ILE X C 1
ATOM 720 O O . ILE A 1 98 ? 5.579 -3.042 53.917 1.00 51.96 98 ILE X O 1
ATOM 725 N N . LEU A 1 99 ? 3.738 -3.902 54.922 1.00 53.22 99 LEU X N 1
ATOM 726 C CA . LEU A 1 99 ? 4.339 -4.078 56.252 1.00 53.79 99 LEU X CA 1
ATOM 727 C C . LEU A 1 99 ? 5.043 -2.806 56.742 1.00 53.80 99 LEU X C 1
ATOM 728 O O . LEU A 1 99 ? 6.221 -2.836 57.111 1.00 54.11 99 LEU X O 1
ATOM 733 N N . GLY A 1 100 ? 4.316 -1.689 56.717 1.00 53.58 100 GLY X N 1
ATOM 734 C CA . GLY A 1 100 ? 4.828 -0.405 57.207 1.00 53.61 100 GLY X CA 1
ATOM 735 C C . GLY A 1 100 ? 5.806 0.326 56.299 1.00 53.39 100 GLY X C 1
ATOM 736 O O . GLY A 1 100 ? 6.145 1.486 56.552 1.00 54.08 100 GLY X O 1
ATOM 737 N N . LYS A 1 101 ? 6.263 -0.346 55.246 1.00 52.57 101 LYS X N 1
ATOM 738 C CA . LYS A 1 101 ? 7.215 0.233 54.302 1.00 52.03 101 LYS X CA 1
ATOM 739 C C . LYS A 1 101 ? 6.492 0.626 53.015 1.00 50.65 101 LYS X C 1
ATOM 740 O O . LYS A 1 101 ? 5.764 -0.187 52.433 1.00 50.49 101 LYS X O 1
ATOM 746 N N . THR A 1 102 ? 6.692 1.870 52.579 1.00 48.63 102 THR X N 1
ATOM 747 C CA . THR A 1 102 ? 6.009 2.394 51.390 1.00 46.82 102 THR X CA 1
ATOM 748 C C . THR A 1 102 ? 6.399 1.618 50.131 1.00 45.21 102 THR X C 1
ATOM 749 O O . THR A 1 102 ? 7.546 1.181 49.984 1.00 44.36 102 THR X O 1
ATOM 753 N N . ILE A 1 103 ? 5.433 1.461 49.231 1.00 43.81 103 ILE X N 1
ATOM 754 C CA . ILE A 1 103 ? 5.644 0.760 47.961 1.00 42.09 103 ILE X CA 1
ATOM 755 C C . ILE A 1 103 ? 6.823 1.321 47.158 1.00 41.29 103 ILE X C 1
ATOM 756 O O . ILE A 1 103 ? 7.539 0.569 46.498 1.00 40.92 103 ILE X O 1
ATOM 761 N N . TYR A 1 104 ? 7.030 2.635 47.241 1.00 40.87 104 TYR X N 1
ATOM 762 C CA . TYR A 1 104 ? 8.112 3.311 46.518 1.00 40.41 104 TYR X CA 1
ATOM 763 C C . TYR A 1 104 ? 9.480 2.986 47.111 1.00 41.28 104 TYR X C 1
ATOM 764 O O . TYR A 1 104 ? 10.450 2.768 46.378 1.00 41.11 104 TYR X O 1
ATOM 773 N N . GLU A 1 105 ? 9.546 2.952 48.439 1.00 42.04 105 GLU X N 1
ATOM 774 C CA . GLU A 1 105 ? 10.758 2.551 49.150 1.00 44.20 105 GLU X CA 1
ATOM 775 C C . GLU A 1 105 ? 11.085 1.079 48.861 1.00 42.88 105 GLU X C 1
ATOM 776 O O . GLU A 1 105 ? 12.250 0.716 48.684 1.00 42.41 105 GLU X O 1
ATOM 782 N N . LYS A 1 106 ? 10.045 0.249 48.8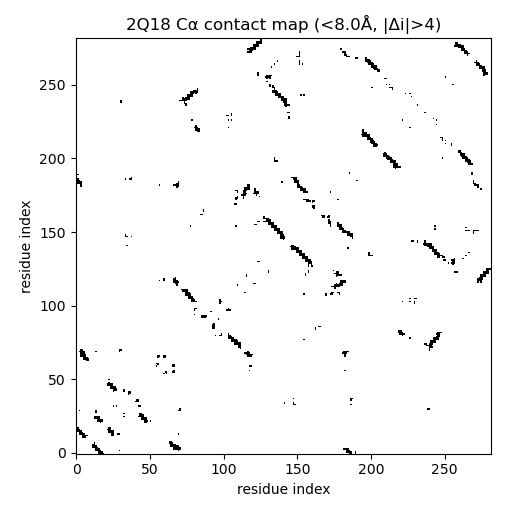03 1.00 42.90 106 LYS X N 1
ATOM 783 C CA . LYS A 1 106 ? 10.180 -1.168 48.459 1.00 43.62 106 LYS X CA 1
ATOM 784 C C . LYS A 1 106 ? 10.851 -1.404 47.104 1.00 43.00 106 LYS X C 1
ATOM 785 O O . LYS A 1 106 ? 11.843 -2.129 47.031 1.00 42.80 106 LYS X O 1
ATOM 791 N N . VAL A 1 107 ? 10.320 -0.784 46.047 1.00 42.63 107 VAL X N 1
ATOM 792 C CA . VAL A 1 107 ? 10.890 -0.911 44.697 1.00 42.29 107 VAL X CA 1
ATOM 793 C C . VAL A 1 107 ? 12.324 -0.386 44.651 1.00 42.54 107 VAL X C 1
ATOM 794 O O . VAL A 1 107 ? 13.187 -0.969 43.991 1.00 41.93 107 VAL X O 1
ATOM 798 N N . TYR A 1 108 ? 12.568 0.715 45.360 1.00 43.54 108 TYR X N 1
ATOM 799 C CA . TYR A 1 108 ? 13.902 1.301 45.461 1.00 44.65 108 TYR X CA 1
ATOM 800 C C . TYR A 1 108 ? 14.931 0.290 45.980 1.00 44.63 108 TYR X C 1
ATOM 801 O O . TYR A 1 108 ? 16.054 0.228 45.477 1.00 44.63 108 TYR X O 1
ATOM 810 N N . ASP A 1 109 ? 14.529 -0.506 46.970 1.00 44.81 109 ASP X N 1
ATOM 811 C CA . ASP A 1 109 ? 15.413 -1.486 47.610 1.00 45.08 109 ASP X CA 1
ATOM 812 C C . ASP A 1 109 ? 15.373 -2.881 46.969 1.00 44.55 109 ASP X C 1
ATOM 813 O O . ASP A 1 109 ? 16.189 -3.741 47.311 1.00 44.79 109 ASP X O 1
ATOM 818 N N . ALA A 1 110 ? 14.434 -3.098 46.047 1.00 43.10 110 ALA X N 1
ATOM 819 C CA . ALA A 1 110 ? 14.209 -4.422 45.460 1.00 41.75 110 ALA X CA 1
ATOM 820 C C . ALA A 1 110 ? 15.081 -4.686 44.237 1.00 40.94 110 ALA X C 1
ATOM 821 O O . ALA A 1 110 ? 15.579 -3.751 43.611 1.00 40.97 110 ALA X O 1
ATOM 823 N N . VAL A 1 111 ? 15.268 -5.962 43.902 1.00 40.07 111 VAL X N 1
ATOM 824 C CA . VAL A 1 111 ? 16.013 -6.328 42.693 1.00 38.70 111 VAL X CA 1
ATOM 825 C C . VAL A 1 111 ? 15.247 -5.924 41.425 1.00 36.58 111 VAL X C 1
ATOM 826 O O . VAL A 1 111 ? 15.856 -5.526 40.435 1.00 36.62 111 VAL X O 1
ATOM 830 N N . ARG A 1 112 ? 13.919 -6.021 41.480 1.00 34.47 112 ARG X N 1
ATOM 831 C CA . ARG A 1 112 ? 13.054 -5.725 40.335 1.00 34.03 112 ARG X CA 1
ATOM 832 C C . ARG A 1 112 ? 12.662 -4.244 40.289 1.00 33.41 112 ARG X C 1
ATOM 833 O O . ARG A 1 112 ? 11.993 -3.752 41.202 1.00 33.18 112 ARG X O 1
ATOM 841 N N . PRO A 1 113 ? 13.070 -3.536 39.221 1.00 33.36 113 PRO X N 1
ATOM 842 C CA . PRO A 1 113 ? 12.692 -2.133 39.049 1.00 33.14 113 PRO X CA 1
ATOM 843 C C . PRO A 1 113 ? 11.234 -1.982 38.616 1.00 32.92 113 PRO X C 1
ATOM 844 O O . PRO A 1 113 ? 10.607 -2.959 38.193 1.00 32.96 113 PRO X O 1
ATOM 848 N N . GLU A 1 114 ? 10.702 -0.767 38.730 1.00 32.52 114 GLU X N 1
ATOM 849 C CA . GLU A 1 114 ? 9.375 -0.468 38.215 1.00 32.64 114 GLU X CA 1
ATOM 850 C C . GLU A 1 114 ? 9.442 -0.242 36.706 1.00 32.30 114 GLU X C 1
ATOM 851 O O . GLU A 1 114 ? 10.276 0.526 36.223 1.00 32.95 114 GLU X O 1
ATOM 857 N N . ILE A 1 115 ? 8.569 -0.931 35.975 1.00 31.72 115 ILE X N 1
ATOM 858 C CA . ILE A 1 115 ? 8.427 -0.768 34.525 1.00 30.66 115 ILE X CA 1
ATOM 859 C C . ILE A 1 115 ? 6.937 -0.643 34.228 1.00 29.79 115 ILE X C 1
ATOM 860 O O . ILE A 1 115 ? 6.146 -1.480 34.667 1.00 29.57 115 ILE X O 1
ATOM 865 N N . PHE A 1 116 ? 6.549 0.405 33.501 1.00 27.94 116 PHE X N 1
ATOM 866 C CA . PHE A 1 116 ? 5.143 0.594 33.132 1.00 26.91 116 PHE X CA 1
ATOM 867 C C . PHE A 1 116 ? 4.987 1.002 31.668 1.00 25.71 116 PHE X C 1
ATOM 868 O O . PHE A 1 116 ? 5.906 1.560 31.076 1.00 26.76 116 PHE X O 1
ATOM 876 N N . PHE A 1 117 ? 3.828 0.710 31.088 1.00 25.02 117 PHE X N 1
ATOM 877 C CA . PHE A 1 117 ? 3.506 1.174 29.742 1.00 24.30 117 PHE X CA 1
ATOM 878 C C . PHE A 1 117 ? 3.059 2.633 29.830 1.00 24.38 117 PHE X C 1
ATOM 879 O O . PHE A 1 117 ? 2.184 2.971 30.630 1.00 23.86 117 PHE X O 1
ATOM 887 N N . LYS A 1 118 ? 3.651 3.483 28.996 1.00 24.56 118 LYS X N 1
ATOM 888 C CA . LYS A 1 118 ? 3.414 4.926 29.070 1.00 24.05 118 LYS X CA 1
ATOM 889 C C . LYS A 1 118 ? 2.497 5.457 27.967 1.00 23.93 118 LYS X C 1
ATOM 890 O O . LYS A 1 118 ? 1.519 6.150 28.257 1.00 25.00 118 LYS X O 1
ATOM 896 N N . ALA A 1 119 ? 2.811 5.146 26.710 1.00 22.68 119 ALA X N 1
ATOM 897 C CA . ALA A 1 119 ? 2.055 5.704 25.601 1.00 23.46 119 ALA X CA 1
ATOM 898 C C . ALA A 1 119 ? 2.154 4.909 24.309 1.00 23.39 119 ALA X C 1
ATOM 899 O O . ALA A 1 119 ? 3.126 4.191 24.066 1.00 22.59 119 ALA X O 1
ATOM 901 N N . THR A 1 120 ? 1.114 5.051 23.495 1.00 24.04 120 THR X N 1
ATOM 902 C CA . THR A 1 120 ? 1.150 4.710 22.079 1.00 23.95 120 THR X CA 1
ATOM 903 C C . THR A 1 120 ? 1.600 5.984 21.343 1.00 25.16 120 THR X C 1
ATOM 904 O O . THR A 1 120 ? 1.547 7.072 21.931 1.00 24.73 120 THR X O 1
ATOM 908 N N . PRO A 1 121 ? 2.055 5.864 20.073 1.00 24.62 121 PRO X N 1
ATOM 909 C CA . PRO A 1 121 ? 2.553 7.045 19.351 1.00 24.98 121 PRO X CA 1
ATOM 910 C C . PRO A 1 121 ? 1.548 8.210 19.239 1.00 25.52 121 PRO X C 1
ATOM 911 O O . PRO A 1 121 ? 1.955 9.373 19.289 1.00 26.20 121 PRO X O 1
ATOM 915 N N . ASN A 1 122 ? 0.261 7.900 19.095 1.00 24.61 122 ASN X N 1
ATOM 916 C CA . ASN A 1 122 ? -0.774 8.923 18.969 1.00 24.89 122 ASN X CA 1
ATOM 917 C C . ASN A 1 122 ? -1.070 9.674 20.276 1.00 24.88 122 ASN X C 1
ATOM 918 O O . ASN A 1 122 ? -1.722 10.716 20.256 1.00 23.78 122 ASN X O 1
ATOM 923 N N . ARG A 1 123 ? -0.615 9.129 21.403 1.00 23.83 123 ARG X N 1
ATOM 924 C CA . ARG A 1 123 ? -0.755 9.795 22.699 1.00 23.72 123 ARG X CA 1
ATOM 925 C C . ARG A 1 123 ? 0.466 10.664 23.024 1.00 24.22 123 ARG X C 1
ATOM 926 O O . ARG A 1 123 ? 0.488 11.348 24.047 1.00 25.94 123 ARG X O 1
ATOM 934 N N . CYS A 1 124 ? 1.472 10.633 22.152 1.00 23.10 124 CYS X N 1
ATOM 935 C CA . CYS A 1 124 ? 2.677 11.442 22.316 1.00 23.57 124 CYS X CA 1
ATOM 936 C C . CYS A 1 124 ? 2.612 12.712 21.476 1.00 24.20 124 CYS X C 1
ATOM 937 O O . CYS A 1 124 ? 1.957 12.743 20.431 1.00 23.60 124 CYS X O 1
ATOM 940 N N . VAL A 1 125 ? 3.305 13.751 21.943 1.00 23.43 125 VAL X N 1
ATOM 941 C CA . VAL A 1 125 ? 3.461 14.995 21.188 1.00 22.95 125 VAL X CA 1
ATOM 942 C C . VAL A 1 125 ? 4.938 15.348 21.125 1.00 22.89 125 VAL X C 1
ATOM 943 O O . VAL A 1 125 ? 5.760 14.721 21.802 1.00 22.62 125 VAL X O 1
ATOM 947 N N . GLY A 1 126 ? 5.274 16.333 20.299 1.00 22.69 126 GLY X N 1
ATOM 948 C CA . GLY A 1 126 ? 6.656 16.747 20.127 1.00 23.23 126 GLY X CA 1
ATOM 949 C C . GLY A 1 126 ? 6.921 18.186 20.535 1.00 24.16 126 GLY X C 1
ATOM 950 O O . GLY A 1 126 ? 6.063 18.855 21.118 1.00 23.28 126 GLY X O 1
ATOM 951 N N . HIS A 1 127 ? 8.137 18.634 20.244 1.00 24.34 127 HIS X N 1
ATOM 952 C CA . HIS A 1 127 ? 8.574 20.007 20.463 1.00 25.86 127 HIS X CA 1
ATOM 953 C C . HIS A 1 127 ? 7.577 21.003 19.870 1.00 25.33 127 HIS X C 1
ATOM 954 O O . HIS A 1 127 ? 7.201 20.897 18.701 1.00 25.02 127 HIS X O 1
ATOM 961 N N . GLY A 1 128 ? 7.126 21.945 20.695 1.00 25.51 128 GLY X N 1
ATOM 962 C CA . GLY A 1 128 ? 6.237 23.014 20.238 1.00 24.58 128 GLY X CA 1
ATOM 963 C C . GLY A 1 128 ? 4.764 22.654 20.224 1.00 25.34 128 GLY X C 1
ATOM 964 O O . GLY A 1 128 ? 3.919 23.494 19.912 1.00 25.59 128 GLY X O 1
ATOM 965 N N . GLU A 1 129 ? 4.452 21.404 20.559 1.00 23.42 129 GLU X N 1
ATOM 966 C CA . GLU A 1 129 ? 3.069 20.941 20.596 1.00 23.33 129 GLU X CA 1
ATOM 967 C C . GLU A 1 129 ? 2.621 20.859 22.048 1.00 22.80 129 GLU X C 1
ATOM 968 O O . GLU A 1 129 ? 3.452 20.820 22.952 1.00 23.43 129 GLU X O 1
ATOM 974 N N . ALA A 1 130 ? 1.314 20.830 22.272 1.00 22.93 130 ALA X N 1
ATOM 975 C CA . ALA A 1 130 ? 0.777 20.877 23.628 1.00 23.96 130 ALA X CA 1
ATOM 976 C C . ALA A 1 130 ? 0.715 19.517 24.323 1.00 25.05 130 ALA X C 1
ATOM 977 O O . ALA A 1 130 ? 0.209 18.539 23.754 1.00 24.63 130 ALA X O 1
ATOM 979 N N . ILE A 1 131 ? 1.236 19.469 25.549 1.00 24.17 131 ILE X N 1
ATOM 980 C CA . ILE A 1 131 ? 0.944 18.376 26.476 1.00 24.61 131 ILE X CA 1
ATOM 981 C C . ILE A 1 131 ? -0.384 18.686 27.167 1.00 25.75 131 ILE X C 1
ATOM 982 O O . ILE A 1 131 ? -0.885 19.816 27.082 1.00 26.48 131 ILE X O 1
ATOM 987 N N . ALA A 1 132 ? -0.963 17.695 27.840 1.00 24.73 132 ALA X N 1
ATOM 988 C CA . ALA A 1 132 ? -2.290 17.870 28.414 1.00 24.98 132 ALA X CA 1
ATOM 989 C C . ALA A 1 132 ? -2.352 17.535 29.896 1.00 25.92 132 ALA X C 1
ATOM 990 O O . ALA A 1 132 ? -1.552 16.744 30.405 1.00 25.83 132 ALA X O 1
ATOM 992 N N . VAL A 1 133 ? -3.296 18.181 30.580 1.00 26.45 133 VAL X N 1
ATOM 993 C CA . VAL A 1 133 ? -3.645 17.870 31.959 1.00 26.06 133 VAL X CA 1
ATOM 994 C C . VAL A 1 133 ? -5.043 17.293 31.881 1.00 26.89 133 VAL X C 1
ATOM 995 O O . VAL A 1 133 ? -5.932 17.907 31.283 1.00 26.98 133 VAL X O 1
ATOM 999 N N . ARG A 1 134 ? -5.235 16.109 32.461 1.00 27.29 134 ARG X N 1
ATOM 1000 C CA . ARG A 1 134 ? -6.543 15.458 32.484 1.00 28.11 134 ARG X CA 1
ATOM 1001 C C . ARG A 1 134 ? -7.592 16.389 33.097 1.00 29.69 134 ARG X C 1
ATOM 1002 O O . ARG A 1 134 ? -7.292 17.147 34.023 1.00 29.45 134 ARG X O 1
ATOM 1010 N N . SER A 1 135 ? -8.815 16.317 32.576 1.00 30.67 135 SER X N 1
ATOM 1011 C CA . SER A 1 135 ? -9.942 17.098 33.076 1.00 32.22 135 SER X CA 1
ATOM 1012 C C . SER A 1 135 ? -10.250 16.820 34.548 1.00 33.32 135 SER X C 1
ATOM 1013 O O . SER A 1 135 ? -10.811 17.674 35.240 1.00 33.50 135 SER X O 1
ATOM 1016 N N . ASP A 1 136 ? -9.877 15.629 35.016 1.00 33.14 136 ASP X N 1
ATOM 1017 C CA . ASP A 1 136 ? -10.179 15.194 36.379 1.00 32.57 136 ASP X CA 1
ATOM 1018 C C . ASP A 1 136 ? -8.954 15.149 37.290 1.00 32.34 136 ASP X C 1
ATOM 1019 O O . ASP A 1 136 ? -8.989 14.533 38.356 1.00 33.53 136 ASP X O 1
ATOM 1024 N N . SER A 1 137 ? -7.873 15.800 36.870 1.00 31.51 137 SER X N 1
ATOM 1025 C CA . SER A 1 137 ? -6.692 15.932 37.715 1.00 31.48 137 SER X CA 1
ATOM 1026 C C . SER A 1 137 ? -6.565 17.360 38.232 1.00 33.34 137 SER X C 1
ATOM 1027 O O . SER A 1 137 ? -6.730 18.318 37.473 1.00 32.86 137 SER X O 1
ATOM 1030 N N . GLU A 1 138 ? -6.265 17.485 39.523 1.00 34.27 138 GLU X N 1
ATOM 1031 C CA . GLU A 1 138 ? -6.040 18.784 40.157 1.00 35.82 138 GLU X CA 1
ATOM 1032 C C . GLU A 1 138 ? -4.576 18.954 40.554 1.00 34.50 138 GLU X C 1
ATOM 1033 O O . GLU A 1 138 ? -4.208 19.950 41.184 1.00 34.25 138 GLU X O 1
ATOM 1039 N N . TRP A 1 139 ? -3.745 17.975 40.192 1.00 32.37 139 TRP X N 1
ATOM 1040 C CA . TRP A 1 139 ? -2.308 18.042 40.459 1.00 30.80 139 TRP X CA 1
ATOM 1041 C C . TRP A 1 139 ? -1.488 17.203 39.468 1.00 31.08 139 TRP X C 1
ATOM 1042 O O . TRP A 1 139 ? -1.135 16.046 39.740 1.00 31.15 139 TRP X O 1
ATOM 1053 N N . THR A 1 140 ? -1.187 17.808 38.321 1.00 29.97 140 THR X N 1
ATOM 1054 C CA . THR A 1 140 ? -0.397 17.164 37.280 1.00 28.77 140 THR X CA 1
ATOM 1055 C C . THR A 1 140 ? 0.979 17.804 37.202 1.00 28.70 140 THR X C 1
ATOM 1056 O O . THR A 1 140 ? 1.099 19.030 37.128 1.00 29.28 140 THR X O 1
ATOM 1060 N N . LEU A 1 141 ? 2.013 16.968 37.228 1.00 27.24 141 LEU X N 1
ATOM 1061 C CA . LEU A 1 141 ? 3.382 17.437 37.117 1.00 27.73 141 LEU X CA 1
ATOM 1062 C C . LEU A 1 141 ? 4.070 16.895 35.871 1.00 28.67 141 LEU X C 1
ATOM 1063 O O . LEU A 1 141 ? 3.780 15.777 35.441 1.00 28.71 141 LEU X O 1
ATOM 1068 N N . PRO A 1 142 ? 4.983 17.692 35.282 1.00 29.20 142 PRO X N 1
ATOM 1069 C CA . PRO A 1 142 ? 5.863 17.128 34.276 1.00 29.17 142 PRO X CA 1
ATOM 1070 C C . PRO A 1 142 ? 6.968 16.346 34.975 1.00 29.53 142 PRO X C 1
ATOM 1071 O O . PRO A 1 142 ? 7.384 16.711 36.079 1.00 29.92 142 PRO X O 1
ATOM 1075 N N . GLU A 1 143 ? 7.418 15.267 34.350 1.00 28.73 143 GLU X N 1
ATOM 1076 C CA . GLU A 1 143 ? 8.547 14.513 34.868 1.00 28.66 143 GLU X CA 1
ATOM 1077 C C . GLU A 1 143 ? 9.641 14.479 33.803 1.00 28.45 143 GLU X C 1
ATOM 1078 O O . GLU A 1 143 ? 9.522 13.760 32.807 1.00 28.51 143 GLU X O 1
ATOM 1084 N N . PRO A 1 144 ? 10.684 15.313 33.986 1.00 28.44 144 PRO X N 1
ATOM 1085 C CA . PRO A 1 144 ? 11.796 15.477 33.051 1.00 28.30 144 PRO X CA 1
ATOM 1086 C C . PRO A 1 144 ? 12.776 14.313 33.113 1.00 28.20 144 PRO X C 1
ATOM 1087 O O . PRO A 1 144 ? 13.331 14.021 34.177 1.00 27.88 144 PRO X O 1
ATOM 1091 N N . GLU A 1 145 ? 12.995 13.662 31.973 1.00 27.76 145 GLU X N 1
ATOM 1092 C CA . GLU A 1 145 ? 13.742 12.407 31.956 1.00 27.69 145 GLU X CA 1
ATOM 1093 C C . GLU A 1 145 ? 14.607 12.253 30.717 1.00 27.11 145 GLU X C 1
ATOM 1094 O O . GLU A 1 145 ? 14.275 12.755 29.644 1.00 27.38 145 GLU X O 1
ATOM 1100 N N . LEU A 1 146 ? 15.729 11.564 30.886 1.00 27.03 146 LEU X N 1
ATOM 1101 C CA . LEU A 1 146 ? 16.473 11.029 29.759 1.00 26.45 146 LEU X CA 1
ATOM 1102 C C . LEU A 1 146 ? 15.714 9.795 29.267 1.00 26.11 146 LEU X C 1
ATOM 1103 O O . LEU A 1 146 ? 15.278 8.967 30.068 1.00 26.27 146 LEU X O 1
ATOM 1108 N N . ALA A 1 147 ? 15.539 9.693 27.954 1.00 25.89 147 ALA X N 1
ATOM 1109 C CA . ALA A 1 147 ? 14.881 8.539 27.358 1.00 25.63 147 ALA X CA 1
ATOM 1110 C C . ALA A 1 147 ? 15.775 7.929 26.286 1.00 25.67 147 ALA X C 1
ATOM 1111 O O . ALA A 1 147 ? 16.583 8.630 25.676 1.00 25.95 147 ALA X O 1
ATOM 1113 N N . VAL A 1 148 ? 15.635 6.621 26.078 1.00 25.38 148 VAL X N 1
ATOM 1114 C CA . VAL A 1 148 ? 16.397 5.913 25.045 1.00 25.28 148 VAL X CA 1
ATOM 1115 C C . VAL A 1 148 ? 15.484 5.347 23.960 1.00 24.91 148 VAL X C 1
ATOM 1116 O O . VAL A 1 148 ? 14.384 4.867 24.249 1.00 23.31 148 VAL X O 1
ATOM 1120 N N . VAL A 1 149 ? 15.946 5.425 22.716 1.00 25.39 149 VAL X N 1
ATOM 1121 C CA . VAL A 1 149 ? 15.283 4.758 21.599 1.00 25.68 149 VAL X CA 1
ATOM 1122 C C . VAL A 1 149 ? 15.939 3.383 21.433 1.00 26.40 149 VAL X C 1
ATOM 1123 O O . VAL A 1 149 ? 17.165 3.270 21.419 1.00 26.88 149 VAL X O 1
ATOM 1127 N N . LEU A 1 150 ? 15.110 2.351 21.300 1.00 26.46 150 LEU X N 1
ATOM 1128 C CA . LEU A 1 150 ? 15.564 0.957 21.322 1.00 26.94 150 LEU X CA 1
ATOM 1129 C C . LEU A 1 150 ? 15.216 0.199 20.046 1.00 26.75 150 LEU X C 1
ATOM 1130 O O . LEU A 1 150 ? 14.178 0.456 19.437 1.00 26.46 150 LEU X O 1
ATOM 1135 N N . ASP A 1 151 ? 16.071 -0.747 19.652 1.00 27.86 151 ASP X N 1
ATOM 1136 C CA . ASP A 1 151 ? 15.663 -1.752 18.663 1.00 28.57 151 ASP X CA 1
ATOM 1137 C C . ASP A 1 151 ? 15.019 -2.948 19.376 1.00 29.06 151 ASP X C 1
ATOM 1138 O O . ASP A 1 151 ? 14.929 -2.959 20.610 1.00 28.14 151 ASP X O 1
ATOM 1143 N N . SER A 1 152 ? 14.574 -3.943 18.610 1.00 29.23 152 SER X N 1
ATOM 1144 C CA . SER A 1 152 ? 13.861 -5.096 19.182 1.00 30.75 152 SER X CA 1
ATOM 1145 C C . SER A 1 152 ? 14.711 -5.981 20.109 1.00 30.52 152 SER X C 1
ATOM 1146 O O . SER A 1 152 ? 14.163 -6.744 20.900 1.00 30.85 152 SER X O 1
ATOM 1149 N N . ASN A 1 153 ? 16.036 -5.859 20.021 1.00 31.06 153 ASN X N 1
ATOM 1150 C CA . ASN A 1 153 ? 16.951 -6.565 20.924 1.00 31.69 153 ASN X CA 1
ATOM 1151 C C . ASN A 1 153 ? 17.278 -5.791 22.197 1.00 31.92 153 ASN X C 1
ATOM 1152 O O . ASN A 1 153 ? 18.016 -6.280 23.058 1.00 32.00 153 ASN X O 1
ATOM 1157 N N . GLY A 1 154 ? 16.742 -4.580 22.310 1.00 31.24 154 GLY X N 1
ATOM 1158 C CA . GLY A 1 154 ? 17.004 -3.742 23.471 1.00 30.36 154 GLY X CA 1
ATOM 1159 C C . GLY A 1 154 ? 18.298 -2.960 23.364 1.00 30.18 154 GLY X C 1
ATOM 1160 O O . GLY A 1 154 ? 18.771 -2.403 24.355 1.00 30.62 154 GLY X O 1
ATOM 1161 N N . LYS A 1 155 ? 18.869 -2.918 22.162 1.00 29.87 155 LYS X N 1
ATOM 1162 C CA . LYS A 1 155 ? 20.058 -2.112 21.898 1.00 30.86 155 LYS X CA 1
ATOM 1163 C C . LYS A 1 155 ? 19.660 -0.637 21.800 1.00 29.96 155 LYS X C 1
ATOM 1164 O O . LYS A 1 155 ? 18.655 -0.299 21.167 1.00 28.72 155 LYS X O 1
ATOM 1170 N N . ILE A 1 156 ? 20.455 0.226 22.430 1.00 29.64 156 ILE X N 1
ATOM 1171 C CA . ILE A 1 156 ? 20.208 1.670 22.427 1.00 28.93 156 ILE X CA 1
ATOM 1172 C C . ILE A 1 156 ? 20.582 2.289 21.078 1.00 28.78 156 ILE X C 1
ATOM 1173 O O . ILE A 1 156 ? 21.742 2.260 20.664 1.00 28.96 156 ILE X O 1
ATOM 1178 N N . LEU A 1 157 ? 19.584 2.841 20.396 1.00 28.23 157 LEU X N 1
ATOM 1179 C CA . LEU A 1 157 ? 19.793 3.466 19.089 1.00 27.54 157 LEU X CA 1
ATOM 1180 C C . LEU A 1 157 ? 20.031 4.967 19.205 1.00 27.98 157 LEU X C 1
ATOM 1181 O O . LEU A 1 157 ? 20.508 5.602 18.261 1.00 28.36 157 LEU X O 1
ATOM 1186 N N . GLY A 1 158 ? 19.687 5.532 20.357 1.00 27.27 158 GLY X N 1
ATOM 1187 C CA . GLY A 1 158 ? 19.880 6.955 20.588 1.00 27.00 158 GLY X CA 1
ATOM 1188 C C . GLY A 1 158 ? 19.214 7.450 21.850 1.00 27.61 158 GLY X C 1
ATOM 1189 O O . GLY A 1 158 ? 18.536 6.683 22.543 1.00 26.91 158 GLY X O 1
ATOM 1190 N N . TYR A 1 159 ? 19.411 8.739 22.136 1.00 27.30 159 TYR X N 1
ATOM 1191 C CA . TYR A 1 159 ? 18.881 9.384 23.338 1.00 27.30 159 TYR X CA 1
ATOM 1192 C C . TYR A 1 159 ? 18.026 10.587 22.978 1.00 26.60 159 TYR X C 1
ATOM 1193 O O . TYR A 1 159 ? 18.251 11.239 21.958 1.00 26.56 159 TYR X O 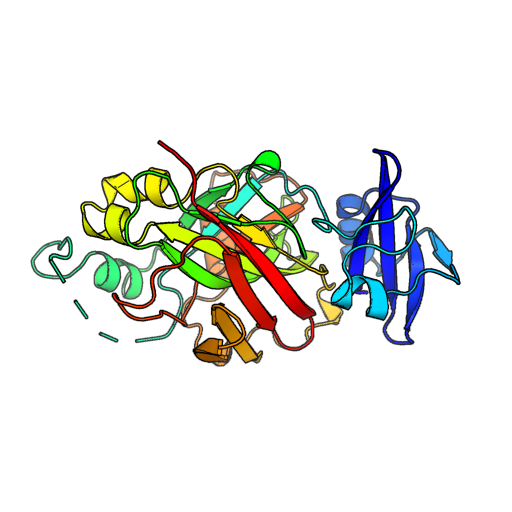1
ATOM 1202 N N . THR A 1 160 ? 17.056 10.880 23.835 1.00 25.39 160 THR X N 1
ATOM 1203 C CA . THR A 1 160 ? 16.171 12.019 23.646 1.00 24.73 160 THR X CA 1
ATOM 1204 C C . THR A 1 160 ? 15.678 12.521 25.011 1.00 24.89 160 THR X C 1
ATOM 1205 O O . THR A 1 160 ? 15.914 11.880 26.043 1.00 24.69 160 THR X O 1
ATOM 1209 N N . ILE A 1 161 ? 15.017 13.673 25.013 1.00 23.95 161 ILE X N 1
ATOM 1210 C CA . ILE A 1 161 ? 14.376 14.197 26.216 1.00 23.27 161 ILE X CA 1
ATOM 1211 C C . ILE A 1 161 ? 12.932 13.726 26.202 1.00 22.89 161 ILE X C 1
ATOM 1212 O O . ILE A 1 161 ? 12.275 13.813 25.172 1.00 23.66 161 ILE X O 1
ATOM 1217 N N . MET A 1 162 ? 12.430 13.230 27.328 1.00 22.92 162 MET X N 1
ATOM 1218 C CA . MET A 1 162 ? 11.003 12.913 27.418 1.00 23.09 162 MET X CA 1
ATOM 1219 C C . MET A 1 162 ? 10.372 13.565 28.636 1.00 23.04 162 MET X C 1
ATOM 1220 O O . MET A 1 162 ? 10.984 13.632 29.701 1.00 23.53 162 MET X O 1
ATOM 1225 N N . ASP A 1 163 ? 9.142 14.036 28.461 1.00 23.20 163 ASP X N 1
ATOM 1226 C CA . ASP A 1 163 ? 8.321 14.492 29.571 1.00 24.08 163 ASP X CA 1
ATOM 1227 C C . ASP A 1 163 ? 7.269 13.426 29.840 1.00 23.75 163 ASP X C 1
ATOM 1228 O O . ASP A 1 163 ? 6.358 13.228 29.036 1.00 24.30 163 ASP X O 1
ATOM 1233 N N . ASP A 1 164 ? 7.406 12.739 30.971 1.00 23.96 164 ASP X N 1
ATOM 1234 C CA . ASP A 1 164 ? 6.397 11.792 31.431 1.00 24.35 164 ASP X CA 1
ATOM 1235 C C . ASP A 1 164 ? 5.355 12.570 32.235 1.00 25.12 164 ASP X C 1
ATOM 1236 O O . ASP A 1 164 ? 5.464 12.695 33.456 1.00 26.07 164 ASP X O 1
ATOM 1241 N N . VAL A 1 165 ? 4.350 13.095 31.542 1.00 26.15 165 VAL X N 1
ATOM 1242 C CA . VAL A 1 165 ? 3.322 13.924 32.174 1.00 26.41 165 VAL X CA 1
ATOM 1243 C C . VAL A 1 165 ? 2.439 13.042 33.063 1.00 27.58 165 VAL X C 1
ATOM 1244 O O . VAL A 1 165 ? 1.847 12.063 32.595 1.00 27.48 165 VAL X O 1
ATOM 1248 N N . SER A 1 166 ? 2.357 13.401 34.343 1.00 27.33 166 SER X N 1
ATOM 1249 C CA . SER A 1 166 ? 1.781 12.515 35.355 1.00 27.92 166 SER X CA 1
ATOM 1250 C C . SER A 1 166 ? 0.740 13.195 36.241 1.00 27.89 166 SER X C 1
ATOM 1251 O O . SER A 1 166 ? 1.030 14.210 36.881 1.00 28.35 166 SER X O 1
ATOM 1254 N N . ALA A 1 167 ? -0.464 12.624 36.282 1.00 27.02 167 ALA X N 1
ATOM 1255 C CA . ALA A 1 167 ? -1.505 13.081 37.198 1.00 27.90 167 ALA X CA 1
ATOM 1256 C C . ALA A 1 167 ? -1.199 12.557 38.601 1.00 29.09 167 ALA X C 1
ATOM 1257 O O . ALA A 1 167 ? -1.764 11.554 39.051 1.00 29.46 167 ALA X O 1
ATOM 1259 N N . ARG A 1 168 ? -0.284 13.246 39.276 1.00 29.77 168 ARG X N 1
ATOM 1260 C CA . ARG A 1 168 ? 0.246 12.814 40.566 1.00 30.99 168 ARG X CA 1
ATOM 1261 C C . ARG A 1 168 ? -0.815 12.622 41.652 1.00 31.30 168 ARG X C 1
ATOM 1262 O O . ARG A 1 168 ? -0.646 11.785 42.542 1.00 31.21 168 ARG X O 1
ATOM 1270 N N . ASP A 1 169 ? -1.906 13.381 41.571 1.00 32.01 169 ASP X N 1
ATOM 1271 C CA . ASP A 1 169 ? -2.991 13.261 42.547 1.00 32.91 169 ASP X CA 1
ATOM 1272 C C . ASP A 1 169 ? -3.728 11.931 42.426 1.00 33.67 169 ASP X C 1
ATOM 1273 O O . ASP A 1 169 ? -4.073 11.320 43.439 1.00 33.22 169 ASP X O 1
ATOM 1278 N N . LEU A 1 170 ? -3.956 11.482 41.190 1.00 33.49 170 LEU X N 1
ATOM 1279 C CA . LEU A 1 170 ? -4.623 10.203 40.949 1.00 34.05 170 LEU X CA 1
ATOM 1280 C C . LEU A 1 170 ? -3.760 9.035 41.431 1.00 34.19 170 LEU X C 1
ATOM 1281 O O . LEU A 1 170 ? -4.270 8.082 42.019 1.00 34.31 170 LEU X O 1
ATOM 1286 N N . GLU A 1 171 ? -2.454 9.136 41.195 1.00 34.57 171 GLU X N 1
ATOM 1287 C CA . GLU A 1 171 ? -1.484 8.156 41.667 1.00 36.17 171 GLU X CA 1
ATOM 1288 C C . GLU A 1 171 ? -1.439 8.064 43.201 1.00 36.54 171 GLU X C 1
ATOM 1289 O O . GLU A 1 171 ? -1.402 6.962 43.762 1.00 36.01 171 GLU X O 1
ATOM 1295 N N . ALA A 1 172 ? -1.432 9.223 43.864 1.00 36.41 172 ALA X N 1
ATOM 1296 C CA . ALA A 1 172 ? -1.374 9.301 45.327 1.00 36.62 172 ALA X CA 1
ATOM 1297 C C . ALA A 1 172 ? -2.628 8.715 45.962 1.00 36.71 172 ALA X C 1
ATOM 1298 O O . ALA A 1 172 ? -2.576 8.133 47.047 1.00 37.98 172 ALA X O 1
ATOM 1300 N N . GLU A 1 173 ? -3.748 8.878 45.267 1.00 36.30 173 GLU X N 1
ATOM 1301 C CA . GLU A 1 173 ? -5.045 8.355 45.673 1.00 37.17 173 GLU X CA 1
ATOM 1302 C C . GLU A 1 173 ? -5.025 6.821 45.811 1.00 36.75 173 GLU X C 1
ATOM 1303 O O . GLU A 1 173 ? -5.586 6.264 46.760 1.00 35.98 173 GLU X O 1
ATOM 1309 N N . ASN A 1 174 ? -4.376 6.154 44.855 1.00 35.64 174 ASN X N 1
ATOM 1310 C CA . ASN A 1 174 ? -4.254 4.692 44.825 1.00 35.08 174 ASN X CA 1
ATOM 1311 C C . ASN A 1 174 ? -3.247 4.304 43.745 1.00 34.64 174 ASN X C 1
ATOM 1312 O O . ASN A 1 174 ? -3.360 4.773 42.612 1.00 34.92 174 ASN X O 1
ATOM 1317 N N . PRO A 1 175 ? -2.252 3.456 44.088 1.00 34.26 175 PRO X N 1
ATOM 1318 C CA . PRO A 1 175 ? -1.282 2.975 43.089 1.00 33.34 175 PRO X CA 1
ATOM 1319 C C . PRO A 1 175 ? -1.932 2.226 41.922 1.00 32.92 175 PRO X C 1
ATOM 1320 O O . PRO A 1 175 ? -1.330 2.112 40.852 1.00 32.27 175 PRO X O 1
ATOM 1324 N N . LEU A 1 176 ? -3.153 1.737 42.131 1.00 32.46 176 LEU X N 1
ATOM 1325 C CA . LEU A 1 176 ? -3.914 1.055 41.089 1.00 32.42 176 LEU X CA 1
ATOM 1326 C C . LEU A 1 176 ? -4.478 2.021 40.043 1.00 32.17 176 LEU X C 1
ATOM 1327 O O . LEU A 1 176 ? -4.994 1.587 39.007 1.00 31.82 176 LEU X O 1
ATOM 1332 N N . TYR A 1 177 ? -4.386 3.323 40.321 1.00 31.71 177 TYR X N 1
ATOM 1333 C CA . TYR A 1 177 ? -4.800 4.356 39.366 1.00 30.65 177 TYR X CA 1
ATOM 1334 C C . TYR A 1 177 ? -3.637 4.853 38.501 1.00 30.95 177 TYR X C 1
ATOM 1335 O O . TYR A 1 177 ? -3.817 5.744 37.665 1.00 30.80 177 TYR X O 1
ATOM 1344 N N . LEU A 1 178 ? -2.449 4.288 38.705 1.00 30.70 178 LEU X N 1
ATOM 1345 C CA . LEU A 1 178 ? -1.261 4.707 37.959 1.00 32.27 178 LEU X CA 1
ATOM 1346 C C . LEU A 1 178 ? -1.445 4.747 36.430 1.00 31.08 178 LEU X C 1
ATOM 1347 O O . LEU A 1 178 ? -1.059 5.735 35.806 1.00 31.99 178 LEU X O 1
ATOM 1352 N N . PRO A 1 179 ? -2.027 3.684 35.822 1.00 30.63 179 PRO X N 1
ATOM 1353 C CA . PRO A 1 179 ? -2.255 3.741 34.364 1.00 29.43 179 PRO X CA 1
ATOM 1354 C C . PRO A 1 179 ? -3.086 4.955 33.921 1.00 29.17 179 PRO X C 1
ATOM 1355 O O . PRO A 1 179 ? -2.731 5.612 32.941 1.00 28.30 179 PRO X O 1
ATOM 1359 N N . GLN A 1 180 ? -4.168 5.243 34.643 1.00 28.45 180 GLN X N 1
ATOM 1360 C CA . GLN A 1 180 ? -5.005 6.411 34.375 1.00 29.01 180 GLN X CA 1
ATOM 1361 C C . GLN A 1 180 ? -4.230 7.719 34.546 1.00 28.46 180 GLN X C 1
ATOM 1362 O O . GLN A 1 180 ? -4.464 8.684 33.818 1.00 28.18 180 GLN X O 1
ATOM 1368 N N . SER A 1 181 ? -3.307 7.732 35.504 1.00 27.31 181 SER X N 1
ATOM 1369 C CA . SER A 1 181 ? -2.503 8.914 35.789 1.00 27.57 181 SER X CA 1
ATOM 1370 C C . SER A 1 181 ? -1.410 9.134 34.743 1.00 27.46 181 SER X C 1
ATOM 1371 O O . SER A 1 181 ? -0.834 10.226 34.665 1.00 27.28 181 SER X O 1
ATOM 1374 N N . LYS A 1 182 ? -1.143 8.098 33.944 1.00 26.30 182 LYS X N 1
ATOM 1375 C CA . LYS A 1 182 ? -0.005 8.083 33.018 1.00 26.72 182 LYS X CA 1
ATOM 1376 C C . LYS A 1 182 ? -0.374 8.054 31.536 1.00 26.03 182 LYS X C 1
ATOM 1377 O O . LYS A 1 182 ? 0.384 8.561 30.714 1.00 26.87 182 LYS X O 1
ATOM 1383 N N . ILE A 1 183 ? -1.512 7.444 31.202 1.00 25.62 183 ILE X N 1
ATOM 1384 C CA . ILE A 1 183 ? -1.856 7.132 29.805 1.00 25.68 183 ILE X CA 1
ATOM 1385 C C . ILE A 1 183 ? -3.128 7.846 29.355 1.00 25.03 183 ILE X C 1
ATOM 1386 O O . ILE A 1 183 ? -4.230 7.504 29.786 1.00 25.63 183 ILE X O 1
ATOM 1391 N N . TYR A 1 184 ? -2.959 8.829 28.472 1.00 25.01 184 TYR X N 1
ATOM 1392 C CA . TYR A 1 184 ? -4.065 9.637 27.950 1.00 24.36 184 TYR X CA 1
ATOM 1393 C C . TYR A 1 184 ? -3.547 10.538 26.820 1.00 24.24 184 TYR X C 1
ATOM 1394 O O . TYR A 1 184 ? -2.338 10.621 26.603 1.00 24.19 184 TYR X O 1
ATOM 1403 N N . ALA A 1 185 ? -4.449 11.195 26.091 1.00 24.23 185 ALA X N 1
ATOM 1404 C CA . ALA A 1 185 ? -4.036 12.059 24.982 1.00 24.76 185 ALA X CA 1
ATOM 1405 C C . ALA A 1 185 ? -3.157 13.195 25.494 1.00 25.00 185 ALA X C 1
ATOM 1406 O O . ALA A 1 185 ? -3.560 13.943 26.384 1.00 24.73 185 ALA X O 1
ATOM 1408 N N . GLY A 1 186 ? -1.949 13.298 24.945 1.00 24.48 186 GLY X N 1
ATOM 1409 C CA . GLY A 1 186 ? -0.994 14.325 25.352 1.00 24.16 186 GLY X CA 1
ATOM 1410 C C . GLY A 1 186 ? -0.280 14.061 26.668 1.00 24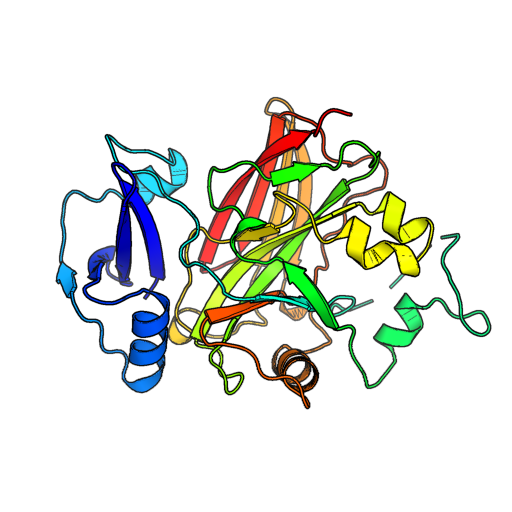.20 186 GLY X C 1
ATOM 1411 O O . GLY A 1 186 ? 0.224 14.995 27.299 1.00 23.37 186 GLY X O 1
ATOM 1412 N N . CYS A 1 187 ? -0.211 12.791 27.075 1.00 23.84 187 CYS X N 1
ATOM 1413 C CA . CYS A 1 187 ? 0.407 12.409 28.353 1.00 22.85 187 CYS X CA 1
ATOM 1414 C C . CYS A 1 187 ? 1.929 12.383 28.278 1.00 22.84 187 CYS X C 1
ATOM 1415 O O . CYS A 1 187 ? 2.613 12.187 29.291 1.00 22.13 187 CYS X O 1
ATOM 1418 N N . CYS A 1 188 ? 2.457 12.587 27.078 1.00 23.58 188 CYS X N 1
ATOM 1419 C CA . CYS A 1 188 ? 3.851 12.297 26.808 1.00 23.36 188 CYS X CA 1
ATOM 1420 C C . CYS A 1 188 ? 4.412 13.211 25.719 1.00 23.18 188 CYS X C 1
ATOM 1421 O O . CYS A 1 188 ? 3.771 13.406 24.687 1.00 23.40 188 CYS X O 1
ATOM 1424 N N . ALA A 1 189 ? 5.610 13.757 25.945 1.00 22.94 189 ALA X N 1
ATOM 1425 C CA . ALA A 1 189 ? 6.291 14.581 24.944 1.00 22.87 189 ALA X CA 1
ATOM 1426 C C . ALA A 1 189 ? 7.757 14.212 24.836 1.00 22.56 189 ALA X C 1
ATOM 1427 O O . ALA A 1 189 ? 8.382 13.874 25.837 1.00 23.70 189 ALA X O 1
ATOM 1429 N N . PHE A 1 190 ? 8.315 14.288 23.629 1.00 22.27 190 PHE X N 1
ATOM 1430 C CA . PHE A 1 190 ? 9.737 13.991 23.451 1.00 22.34 190 PHE X CA 1
ATOM 1431 C C . PHE A 1 190 ? 10.377 14.698 22.265 1.00 22.27 190 PHE X C 1
ATOM 1432 O O . PHE A 1 190 ? 9.702 15.089 21.317 1.00 22.38 190 PHE X O 1
ATOM 1440 N N . GLY A 1 191 ? 11.697 14.834 22.333 1.00 23.32 191 GLY X N 1
ATOM 1441 C CA . GLY A 1 191 ? 12.467 15.535 21.321 1.00 24.31 191 GLY X CA 1
ATOM 1442 C C . GLY A 1 191 ? 13.360 16.588 21.956 1.00 25.31 191 GLY X C 1
ATOM 1443 O O . GLY A 1 191 ? 13.761 16.440 23.114 1.00 25.85 191 GLY X O 1
ATOM 1444 N N . PRO A 1 192 ? 13.678 17.666 21.210 1.00 25.03 192 PRO X N 1
ATOM 1445 C CA . PRO A 1 192 ? 13.251 17.925 19.828 1.00 24.88 192 PRO X CA 1
ATOM 1446 C C . PRO A 1 192 ? 13.996 17.063 18.809 1.00 24.59 192 PRO X C 1
ATOM 1447 O O . PRO A 1 192 ? 13.614 17.021 17.636 1.00 24.71 192 PRO X O 1
ATOM 1451 N N . VAL A 1 193 ? 15.048 16.392 19.267 1.00 24.83 193 VAL X N 1
ATOM 1452 C CA . VAL A 1 193 ? 15.863 15.521 18.431 1.00 24.81 193 VAL X CA 1
ATOM 1453 C C . VAL A 1 193 ? 16.073 14.165 19.096 1.00 25.36 193 VAL X C 1
ATOM 1454 O O . VAL A 1 193 ? 15.883 14.013 20.308 1.00 25.54 193 VAL X O 1
ATOM 1458 N N . ILE A 1 194 ? 16.467 13.181 18.297 1.00 25.16 194 ILE X N 1
ATOM 1459 C CA . ILE A 1 194 ? 17.070 11.970 18.834 1.00 25.53 194 ILE X CA 1
ATOM 1460 C C . ILE A 1 194 ? 18.543 12.031 18.478 1.00 25.85 194 ILE X C 1
ATOM 1461 O O . ILE A 1 194 ? 18.897 12.215 17.314 1.00 25.97 194 ILE X O 1
ATOM 1466 N N . VAL A 1 195 ? 19.402 11.904 19.482 1.00 26.36 195 VAL X N 1
ATOM 1467 C CA . VAL A 1 195 ? 20.835 11.920 19.233 1.00 27.33 195 VAL X CA 1
ATOM 1468 C C . VAL A 1 195 ? 21.352 10.489 19.203 1.00 29.11 195 VAL X C 1
ATOM 1469 O O . VAL A 1 195 ? 20.956 9.661 20.025 1.00 29.17 195 VAL X O 1
ATOM 1473 N N . THR A 1 196 ? 22.222 10.197 18.243 1.00 30.47 196 THR X N 1
ATOM 1474 C CA . THR A 1 196 ? 22.827 8.875 18.158 1.00 32.52 196 THR X CA 1
ATOM 1475 C C . THR A 1 196 ? 23.729 8.649 19.367 1.00 34.20 196 THR X C 1
ATOM 1476 O O . THR A 1 196 ? 24.173 9.607 20.008 1.00 34.25 196 THR X O 1
ATOM 1480 N N . SER A 1 197 ? 23.975 7.380 19.677 1.00 35.66 197 SER X N 1
ATOM 1481 C CA . SER A 1 197 ? 24.695 6.983 20.883 1.00 37.48 197 SER X CA 1
ATOM 1482 C C . SER A 1 197 ? 26.082 7.617 21.010 1.00 38.28 197 SER X C 1
ATOM 1483 O O . SER A 1 197 ? 26.525 7.925 22.120 1.00 38.46 197 SER X O 1
ATOM 1486 N N . ASP A 1 198 ? 26.750 7.829 19.876 1.00 39.30 198 ASP X N 1
ATOM 1487 C CA . ASP A 1 198 ? 28.081 8.448 19.854 1.00 40.39 198 ASP X CA 1
ATOM 1488 C C . ASP A 1 198 ? 28.077 9.954 20.162 1.00 41.62 198 ASP X C 1
ATOM 1489 O O . ASP A 1 198 ? 29.137 10.557 20.336 1.00 41.89 198 ASP X O 1
ATOM 1494 N N . GLU A 1 199 ? 26.890 10.555 20.223 1.00 42.55 199 GLU X N 1
ATOM 1495 C CA . GLU A 1 199 ? 26.757 11.967 20.588 1.00 43.27 199 GLU X CA 1
ATOM 1496 C C . GLU A 1 199 ? 26.791 12.147 22.107 1.00 44.03 199 GLU X C 1
ATOM 1497 O O . GLU A 1 199 ? 26.973 13.260 22.602 1.00 43.88 199 GLU X O 1
ATOM 1503 N N . ILE A 1 200 ? 26.609 11.048 22.837 1.00 45.24 200 ILE X N 1
ATOM 1504 C CA . ILE A 1 200 ? 26.645 11.070 24.301 1.00 46.59 200 ILE X CA 1
ATOM 1505 C C . ILE A 1 200 ? 27.707 10.101 24.835 1.00 47.70 200 ILE X C 1
ATOM 1506 O O . ILE A 1 200 ? 27.483 8.885 24.911 1.00 48.21 200 ILE X O 1
ATOM 1511 N N . LYS A 1 201 ? 28.865 10.656 25.191 1.00 48.48 201 LYS X N 1
ATOM 1512 C CA . LYS A 1 201 ? 29.988 9.870 25.708 1.00 49.23 201 LYS X CA 1
ATOM 1513 C C . LYS A 1 201 ? 29.638 9.158 27.012 1.00 47.97 201 LYS X C 1
ATOM 1514 O O . LYS A 1 201 ? 30.006 7.999 27.213 1.00 48.28 201 LYS X O 1
ATOM 1520 N N . ASN A 1 202 ? 28.916 9.855 27.885 1.00 46.39 202 ASN X N 1
ATOM 1521 C CA . ASN A 1 202 ? 28.501 9.299 29.164 1.00 45.13 202 ASN X CA 1
ATOM 1522 C C . ASN A 1 202 ? 27.072 9.713 29.510 1.00 44.22 202 ASN X C 1
ATOM 1523 O O . ASN A 1 202 ? 26.836 10.859 29.908 1.00 43.89 202 ASN X O 1
ATOM 1528 N N . PRO A 1 203 ? 26.110 8.780 29.355 1.00 43.11 203 PRO X N 1
ATOM 1529 C CA . PRO A 1 203 ? 24.709 9.057 29.683 1.00 42.37 203 PRO X CA 1
ATOM 1530 C C . PRO A 1 203 ? 24.493 9.344 31.166 1.00 41.58 203 PRO X C 1
ATOM 1531 O O . PRO A 1 203 ? 23.473 9.927 31.534 1.00 40.98 203 PRO X O 1
ATOM 1535 N N . TYR A 1 204 ? 25.451 8.945 32.000 1.00 41.20 204 TYR X N 1
ATOM 1536 C CA . TYR A 1 204 ? 25.361 9.157 33.446 1.00 41.20 204 TYR X CA 1
ATOM 1537 C C . TYR A 1 204 ? 26.134 10.394 33.907 1.00 40.88 204 TYR X C 1
ATOM 1538 O O . TYR A 1 204 ? 26.493 10.520 35.079 1.00 41.28 204 TYR X O 1
ATOM 1547 N N . SER A 1 205 ? 26.370 11.311 32.972 1.00 40.14 205 SER X N 1
ATOM 1548 C CA . SER A 1 205 ? 26.956 12.610 33.282 1.00 39.98 205 SER X CA 1
ATOM 1549 C C . SER A 1 205 ? 26.312 13.705 32.426 1.00 38.81 205 SER X C 1
ATOM 1550 O O . SER A 1 205 ? 26.975 14.347 31.612 1.00 39.38 205 SER X O 1
ATOM 1553 N N . LEU A 1 206 ? 25.012 13.903 32.621 1.00 37.73 206 LEU X N 1
ATOM 1554 C CA . LEU A 1 206 ? 24.244 14.892 31.866 1.00 36.60 206 LEU X CA 1
ATOM 1555 C C . LEU A 1 206 ? 23.371 15.708 32.806 1.00 35.95 206 LEU X C 1
ATOM 1556 O O . LEU A 1 206 ? 22.766 15.160 33.731 1.00 35.26 206 LEU X O 1
ATOM 1561 N N . ASP A 1 207 ? 23.297 17.013 32.560 1.00 35.62 207 ASP X N 1
ATOM 1562 C CA . ASP A 1 207 ? 22.435 17.889 33.349 1.00 35.85 207 ASP X CA 1
ATOM 1563 C C . ASP A 1 207 ? 21.027 17.939 32.771 1.00 34.34 207 ASP X C 1
ATOM 1564 O O . ASP A 1 207 ? 20.849 18.143 31.570 1.00 34.14 207 ASP X O 1
ATOM 1569 N N . ILE A 1 208 ? 20.038 17.739 33.635 1.00 33.19 208 ILE X N 1
ATOM 1570 C CA . ILE A 1 208 ? 18.632 17.864 33.266 1.00 32.43 208 ILE X CA 1
ATOM 1571 C C . ILE A 1 208 ? 18.056 19.055 34.021 1.00 32.87 208 ILE X C 1
ATOM 1572 O O . ILE A 1 208 ? 18.167 19.124 35.246 1.00 32.77 208 ILE X O 1
ATOM 1577 N N . THR A 1 209 ? 17.462 19.995 33.290 1.00 31.88 209 THR X N 1
ATOM 1578 C CA . THR A 1 209 ? 16.856 21.176 33.902 1.00 31.56 209 THR X CA 1
ATOM 1579 C C . THR A 1 209 ? 15.398 21.287 33.488 1.00 31.06 209 THR X C 1
ATOM 1580 O O . THR A 1 209 ? 15.085 21.246 32.297 1.00 31.70 209 THR X O 1
ATOM 1584 N N . LEU A 1 210 ? 14.517 21.410 34.479 1.00 30.07 210 LEU X N 1
ATOM 1585 C CA . LEU A 1 210 ? 13.101 21.669 34.247 1.00 30.01 210 LEU X CA 1
ATOM 1586 C C . LEU A 1 210 ? 12.736 23.112 34.603 1.00 31.03 210 LEU X C 1
ATOM 1587 O O . LEU A 1 210 ? 13.139 23.624 35.654 1.00 30.15 210 LEU X O 1
ATOM 1592 N N . LYS A 1 211 ? 11.967 23.747 33.719 1.00 30.47 211 LYS X N 1
ATOM 1593 C CA . LYS A 1 211 ? 11.361 25.047 33.985 1.00 31.12 211 LYS X CA 1
ATOM 1594 C C . LYS A 1 211 ? 9.885 25.003 33.630 1.00 30.46 211 LYS X C 1
ATOM 1595 O O . LYS A 1 211 ? 9.508 24.527 32.553 1.00 30.27 211 LYS X O 1
ATOM 1601 N N . ILE A 1 212 ? 9.052 25.474 34.552 1.00 29.26 212 ILE X N 1
ATOM 1602 C CA . ILE A 1 212 ? 7.645 25.706 34.269 1.00 28.52 212 ILE X CA 1
ATOM 1603 C C . ILE A 1 212 ? 7.437 27.218 34.227 1.00 30.01 212 ILE X C 1
ATOM 1604 O O . ILE A 1 212 ? 7.656 27.915 35.223 1.00 29.99 212 ILE X O 1
ATOM 1609 N N . VAL A 1 213 ? 7.035 27.716 33.062 1.00 30.06 213 VAL X N 1
ATOM 1610 C CA . VAL A 1 213 ? 6.861 29.148 32.844 1.00 29.44 213 VAL X CA 1
ATOM 1611 C C . VAL A 1 213 ? 5.374 29.471 32.796 1.00 30.36 213 VAL X C 1
ATOM 1612 O O . VAL A 1 213 ? 4.635 28.930 31.967 1.00 30.34 213 VAL X O 1
ATOM 1616 N N . ARG A 1 214 ? 4.942 30.336 33.713 1.00 30.42 214 ARG X N 1
ATOM 1617 C CA . ARG A 1 214 ? 3.550 30.752 33.814 1.00 31.46 214 ARG X CA 1
ATOM 1618 C C . ARG A 1 214 ? 3.468 32.255 33.572 1.00 32.18 214 ARG X C 1
ATOM 1619 O O . ARG A 1 214 ? 4.043 33.034 34.329 1.00 31.85 214 ARG X O 1
ATOM 1627 N N . GLU A 1 215 ? 2.762 32.652 32.514 1.00 33.15 215 GLU X N 1
ATOM 1628 C CA . GLU A 1 215 ? 2.657 34.064 32.123 1.00 34.57 215 GLU X CA 1
ATOM 1629 C C . GLU A 1 215 ? 4.008 34.795 32.177 1.00 32.36 215 GLU X C 1
ATOM 1630 O O . GLU A 1 215 ? 4.105 35.900 32.726 1.00 31.83 215 GLU X O 1
ATOM 1636 N N . GLY A 1 216 ? 5.043 34.159 31.619 1.00 29.49 216 GLY X N 1
ATOM 1637 C CA . GLY A 1 216 ? 6.386 34.738 31.521 1.00 28.95 216 GLY X CA 1
ATOM 1638 C C . GLY A 1 216 ? 7.257 34.539 32.747 1.00 29.40 216 GLY X C 1
ATOM 1639 O O . GLY A 1 216 ? 8.467 34.778 32.717 1.00 28.99 216 GLY X O 1
ATOM 1640 N N . ARG A 1 217 ? 6.630 34.083 33.823 1.00 30.64 217 ARG X N 1
ATOM 1641 C CA . ARG A 1 217 ? 7.268 33.921 35.121 1.00 31.99 217 ARG X CA 1
ATOM 1642 C C . ARG A 1 217 ? 7.807 32.494 35.288 1.00 31.76 217 ARG X C 1
ATOM 1643 O O . ARG A 1 217 ? 7.111 31.527 34.981 1.00 31.46 217 ARG X O 1
ATOM 1651 N N . VAL A 1 218 ? 9.046 32.376 35.765 1.00 31.66 218 VAL X N 1
ATOM 1652 C CA . VAL A 1 218 ? 9.602 31.077 36.143 1.00 31.58 218 VAL X CA 1
ATOM 1653 C C . VAL A 1 218 ? 8.907 30.606 37.424 1.00 31.94 218 VAL X C 1
ATOM 1654 O O . VAL A 1 218 ? 9.304 30.956 38.542 1.00 32.05 218 VAL X O 1
ATOM 1658 N N . PHE A 1 219 ? 7.841 29.835 37.227 1.00 31.75 219 PHE X N 1
ATOM 1659 C CA . PHE A 1 219 ? 6.993 29.335 38.300 1.00 32.10 219 PHE X CA 1
ATOM 1660 C C . PHE A 1 219 ? 7.660 28.177 39.046 1.00 32.42 219 PHE X C 1
ATOM 1661 O O . PHE A 1 219 ? 7.391 27.946 40.227 1.00 32.00 219 PHE X O 1
ATOM 1669 N N . PHE A 1 220 ? 8.528 27.454 38.345 1.00 32.46 220 PHE X N 1
ATOM 1670 C CA . PHE A 1 220 ? 9.362 26.420 38.951 1.00 32.93 220 PHE X CA 1
ATOM 1671 C C . PHE A 1 220 ? 10.629 26.238 38.132 1.00 33.42 220 PHE X C 1
ATOM 1672 O O . PHE A 1 220 ? 10.593 26.282 36.902 1.00 33.42 220 PHE X O 1
ATOM 1680 N N . GLU A 1 221 ? 11.748 26.040 38.820 1.00 34.10 221 GLU X N 1
ATOM 1681 C CA . GLU A 1 221 ? 12.987 25.634 38.174 1.00 35.82 221 GLU X CA 1
ATOM 1682 C C . GLU A 1 221 ? 13.759 24.677 39.074 1.00 35.93 221 GLU X C 1
ATOM 1683 O O . GLU A 1 221 ? 13.863 24.892 40.283 1.00 35.71 221 GLU X O 1
ATOM 1689 N N . GLY A 1 222 ? 14.288 23.617 38.474 1.00 36.04 222 GLY X N 1
ATOM 1690 C CA . GLY A 1 222 ? 15.054 22.615 39.201 1.00 36.30 222 GLY X CA 1
ATOM 1691 C C . GLY A 1 222 ? 15.919 21.817 38.251 1.00 37.36 222 GLY X C 1
ATOM 1692 O O . GLY A 1 222 ? 15.573 21.640 37.077 1.00 37.14 222 GLY X O 1
ATOM 1693 N N . SER A 1 223 ? 17.049 21.337 38.754 1.00 37.41 223 SER X N 1
ATOM 1694 C CA . SER A 1 223 ? 17.959 20.542 37.949 1.00 38.54 223 SER X CA 1
ATOM 1695 C C . SER A 1 223 ? 18.515 19.344 38.717 1.00 38.43 223 SER X C 1
ATOM 1696 O O . SER A 1 223 ? 18.533 19.331 39.950 1.00 38.14 223 SER X O 1
ATOM 1699 N N . VAL A 1 224 ? 18.949 18.337 37.964 1.00 37.97 224 VAL X N 1
ATOM 1700 C CA . VAL A 1 224 ? 19.628 17.168 38.507 1.00 37.62 224 VAL X CA 1
ATOM 1701 C C . VAL A 1 224 ? 20.579 16.630 37.438 1.00 37.83 224 VAL X C 1
ATOM 1702 O O . VAL A 1 224 ? 20.337 16.799 36.235 1.00 37.87 224 VAL X O 1
ATOM 1706 N N . ASN A 1 225 ? 21.673 16.017 37.878 1.00 37.29 225 ASN X N 1
ATOM 1707 C CA . ASN A 1 225 ? 22.589 15.353 36.964 1.00 37.53 225 ASN X CA 1
ATOM 1708 C C . ASN A 1 225 ? 22.290 13.859 36.937 1.00 37.62 225 ASN X C 1
ATOM 1709 O 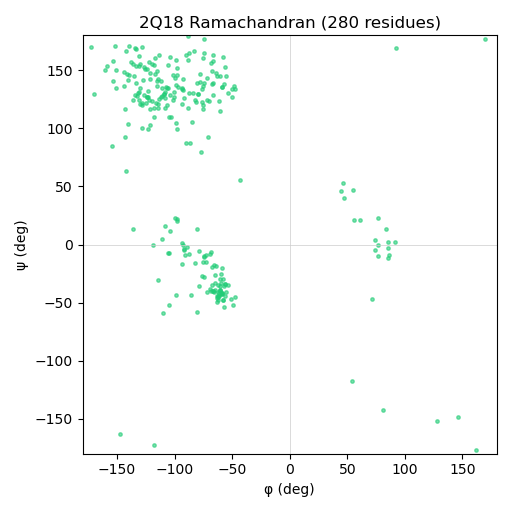O . ASN A 1 225 ? 21.897 13.285 37.954 1.00 37.48 225 ASN X O 1
ATOM 1714 N N . THR A 1 226 ? 22.472 13.238 35.773 1.00 37.69 226 THR X N 1
ATOM 1715 C CA . THR A 1 226 ? 22.209 11.803 35.614 1.00 37.46 226 THR X CA 1
ATOM 1716 C C . THR A 1 226 ? 23.198 10.916 36.383 1.00 38.65 226 THR X C 1
ATOM 1717 O O . THR A 1 226 ? 23.020 9.692 36.438 1.00 38.77 226 THR X O 1
ATOM 1721 N N . ASN A 1 227 ? 24.227 11.526 36.978 1.00 38.84 227 ASN X N 1
ATOM 1722 C CA . ASN A 1 227 ? 25.121 10.797 37.889 1.00 39.21 227 ASN X CA 1
ATOM 1723 C C . ASN A 1 227 ? 24.427 10.406 39.195 1.00 39.05 227 ASN X C 1
ATOM 1724 O O . ASN A 1 227 ? 24.976 9.655 39.999 1.00 39.74 227 ASN X O 1
ATOM 1729 N N . LYS A 1 228 ? 23.210 10.914 39.382 1.00 39.19 228 LYS X N 1
ATOM 1730 C CA . LYS A 1 228 ? 22.378 10.564 40.529 1.00 39.70 228 LYS X CA 1
ATOM 1731 C C . LYS A 1 228 ? 21.455 9.377 40.241 1.00 39.32 228 LYS X C 1
ATOM 1732 O O . LYS A 1 228 ? 20.749 8.908 41.139 1.00 39.08 228 LYS X O 1
ATOM 1738 N N . MET A 1 229 ? 21.452 8.895 38.997 1.00 39.02 229 MET X N 1
ATOM 1739 C CA . MET A 1 229 ? 20.663 7.712 38.649 1.00 39.45 229 MET X CA 1
ATOM 1740 C C . MET A 1 229 ? 21.309 6.474 39.266 1.00 40.25 229 MET X C 1
ATOM 1741 O O . MET A 1 229 ? 22.492 6.201 39.049 1.00 39.59 229 MET X O 1
ATOM 1746 N N . ARG A 1 230 ? 20.520 5.747 40.049 1.00 41.67 230 ARG X N 1
ATOM 1747 C CA . ARG A 1 230 ? 21.002 4.585 40.788 1.00 43.81 230 ARG X CA 1
ATOM 1748 C C . ARG A 1 230 ? 20.649 3.294 40.048 1.00 43.93 230 ARG X C 1
ATOM 1749 O O . ARG A 1 230 ? 21.474 2.385 39.939 1.00 44.49 230 ARG X O 1
ATOM 1757 N N . ARG A 1 231 ? 19.421 3.226 39.542 1.00 43.74 231 ARG X N 1
ATOM 1758 C CA . ARG A 1 231 ? 18.980 2.110 38.719 1.00 43.79 231 ARG X CA 1
ATOM 1759 C C . ARG A 1 231 ? 19.387 2.363 37.268 1.00 43.35 231 ARG X C 1
ATOM 1760 O O . ARG A 1 231 ? 18.780 3.188 36.580 1.00 44.25 231 ARG X O 1
ATOM 1768 N N . LYS A 1 232 ? 20.417 1.655 36.811 1.00 42.46 232 LYS X N 1
ATOM 1769 C CA . LYS A 1 232 ? 20.996 1.895 35.488 1.00 42.15 232 LYS X CA 1
ATOM 1770 C C . LYS A 1 232 ? 20.070 1.498 34.329 1.00 40.76 232 LYS X C 1
ATOM 1771 O O . LYS A 1 232 ? 19.184 0.653 34.487 1.00 39.46 232 LYS X O 1
ATOM 1777 N N . ILE A 1 233 ? 20.293 2.121 33.174 1.00 39.24 233 ILE X N 1
ATOM 1778 C CA . ILE A 1 233 ? 19.442 1.952 31.994 1.00 38.15 233 ILE X CA 1
ATOM 1779 C C . ILE A 1 233 ? 19.462 0.510 31.474 1.00 38.19 233 ILE X C 1
ATOM 1780 O O . ILE A 1 233 ? 18.413 -0.048 31.150 1.00 37.37 233 ILE X O 1
ATOM 1785 N N . GLU A 1 234 ? 20.658 -0.073 31.405 1.00 38.59 234 GLU X N 1
ATOM 1786 C CA . GLU A 1 234 ? 20.864 -1.477 31.029 1.00 40.23 234 GLU X CA 1
ATOM 1787 C C . GLU A 1 234 ? 19.921 -2.418 31.788 1.00 37.88 234 GLU X C 1
ATOM 1788 O O . GLU A 1 234 ? 19.306 -3.299 31.191 1.00 37.28 234 GLU X O 1
ATOM 1794 N N . GLU A 1 235 ? 19.798 -2.207 33.097 1.00 36.76 235 GLU X N 1
ATOM 1795 C CA . GLU A 1 235 ? 18.919 -3.014 33.937 1.00 36.80 235 GLU X CA 1
ATOM 1796 C C . GLU A 1 235 ? 17.446 -2.744 33.633 1.00 34.95 235 GLU X C 1
ATOM 1797 O O . GLU A 1 235 ? 16.625 -3.668 33.640 1.00 33.51 235 GLU X O 1
ATOM 1803 N N . GLN A 1 236 ? 17.115 -1.479 33.372 1.00 32.93 236 GLN X N 1
ATOM 1804 C CA . GLN A 1 236 ? 15.747 -1.110 33.011 1.00 31.76 236 GLN X CA 1
ATOM 1805 C C . GLN A 1 236 ? 15.338 -1.814 31.717 1.00 29.55 236 GLN X C 1
ATOM 1806 O O . GLN A 1 236 ? 14.234 -2.352 31.625 1.00 28.60 236 GLN X O 1
ATOM 1812 N N . ILE A 1 237 ? 16.238 -1.809 30.734 1.00 28.34 237 ILE X N 1
ATOM 1813 C CA . ILE A 1 237 ? 16.003 -2.478 29.452 1.00 29.02 237 ILE X CA 1
ATOM 1814 C C . ILE A 1 237 ? 15.828 -3.989 29.648 1.00 29.82 237 ILE X C 1
ATOM 1815 O O . ILE A 1 237 ? 14.905 -4.582 29.087 1.00 29.69 237 ILE X O 1
ATOM 1820 N N . GLN A 1 238 ? 16.705 -4.590 30.457 1.00 29.71 238 GLN X N 1
ATOM 1821 C CA . GLN A 1 238 ? 16.626 -6.019 30.796 1.00 31.31 238 GLN X CA 1
ATOM 1822 C C . GLN A 1 238 ? 15.221 -6.429 31.248 1.00 28.93 238 GLN X C 1
ATOM 1823 O O . GLN A 1 238 ? 14.651 -7.379 30.722 1.00 29.15 238 GLN X O 1
ATOM 1829 N N . TYR A 1 239 ? 14.663 -5.703 32.212 1.00 28.16 239 TYR X N 1
ATOM 1830 C CA . TYR A 1 239 ? 13.339 -6.031 32.742 1.00 27.95 239 TYR X CA 1
ATOM 1831 C C . TYR A 1 239 ? 12.194 -5.655 31.794 1.00 27.15 239 TYR X C 1
ATOM 1832 O O . TYR A 1 239 ? 11.133 -6.283 31.825 1.00 27.37 239 TYR X O 1
ATOM 1841 N N . LEU A 1 240 ? 12.416 -4.640 30.959 1.00 26.15 240 LEU X N 1
ATOM 1842 C CA . LEU A 1 240 ? 11.439 -4.251 29.939 1.00 26.08 240 LEU X CA 1
ATOM 1843 C C . LEU A 1 240 ? 11.207 -5.371 28.921 1.00 25.69 240 LEU X C 1
ATOM 1844 O O . LEU A 1 240 ? 10.062 -5.723 28.631 1.00 25.74 240 LEU X O 1
ATOM 1849 N N . ILE A 1 241 ? 12.297 -5.921 28.389 1.00 25.81 241 ILE X N 1
ATOM 1850 C CA . ILE A 1 241 ? 12.215 -6.878 27.281 1.00 26.57 241 ILE X CA 1
ATOM 1851 C C . ILE A 1 241 ? 12.027 -8.335 27.714 1.00 27.19 241 ILE X C 1
ATOM 1852 O O . ILE A 1 241 ? 11.777 -9.203 26.871 1.00 27.52 241 ILE X O 1
ATOM 1857 N N . ARG A 1 242 ? 12.125 -8.597 29.017 1.00 27.22 242 ARG X N 1
ATOM 1858 C CA . ARG A 1 242 ? 11.964 -9.956 29.544 1.00 28.01 242 ARG X CA 1
ATOM 1859 C C . ARG A 1 242 ? 10.584 -10.524 29.229 1.00 27.95 242 ARG X C 1
ATOM 1860 O O . ARG A 1 242 ? 9.573 -10.013 29.718 1.00 28.03 242 ARG X O 1
ATOM 1868 N N . ASP A 1 243 ? 10.562 -11.580 28.412 1.00 27.30 243 ASP X N 1
ATOM 1869 C CA . ASP A 1 243 ? 9.326 -12.237 27.967 1.00 27.42 243 ASP X CA 1
ATOM 1870 C C . ASP A 1 243 ? 8.351 -11.266 27.291 1.00 26.93 243 ASP X C 1
ATOM 1871 O O . ASP A 1 243 ? 7.150 -11.531 27.196 1.00 25.59 243 ASP X O 1
ATOM 1876 N N . ASN A 1 244 ? 8.892 -10.151 26.809 1.00 26.91 244 ASN X N 1
ATOM 1877 C CA . ASN A 1 244 ? 8.086 -9.024 26.355 1.00 27.67 244 ASN X CA 1
ATOM 1878 C C . ASN A 1 244 ? 8.727 -8.373 25.135 1.00 27.87 244 ASN X C 1
ATOM 1879 O O . ASN A 1 244 ? 9.577 -7.498 25.271 1.00 27.36 244 ASN X O 1
ATOM 1884 N N . PRO A 1 245 ? 8.328 -8.814 23.931 1.00 29.67 245 PRO X N 1
ATOM 1885 C CA . PRO A 1 245 ? 8.933 -8.285 22.713 1.00 29.83 245 PRO X CA 1
ATOM 1886 C C . PRO A 1 245 ? 8.566 -6.821 22.514 1.00 28.69 245 PRO X C 1
ATOM 1887 O O . PRO A 1 245 ? 7.426 -6.427 22.753 1.00 29.03 245 PRO X O 1
ATOM 1891 N N . ILE A 1 246 ? 9.543 -6.023 22.100 1.00 27.93 246 ILE X N 1
ATOM 1892 C CA . ILE A 1 246 ? 9.305 -4.620 21.780 1.00 26.86 246 ILE X CA 1
ATOM 1893 C C . ILE A 1 246 ? 9.699 -4.355 20.327 1.00 26.66 246 ILE X C 1
ATOM 1894 O O . ILE A 1 246 ? 10.662 -4.937 19.834 1.00 27.72 246 ILE X O 1
ATOM 1899 N N . PRO A 1 247 ? 8.932 -3.505 19.624 1.00 26.49 247 PRO X N 1
ATOM 1900 C CA . PRO A 1 247 ? 9.289 -3.162 18.246 1.00 25.29 247 PRO X CA 1
ATOM 1901 C C . PRO A 1 247 ? 10.466 -2.196 18.146 1.00 25.15 247 PRO X C 1
ATOM 1902 O O . PRO A 1 247 ? 10.790 -1.509 19.121 1.00 24.13 247 PRO X O 1
ATOM 1906 N N . ASP A 1 248 ? 11.102 -2.155 16.974 1.00 23.95 248 ASP X N 1
ATOM 1907 C CA . ASP A 1 248 ? 12.155 -1.179 16.698 1.00 24.62 248 ASP X CA 1
ATOM 1908 C C . ASP A 1 248 ? 11.591 0.237 16.847 1.00 23.70 248 ASP X C 1
ATOM 1909 O O . ASP A 1 248 ? 10.487 0.518 16.381 1.00 22.52 248 ASP X O 1
ATOM 1914 N N . GLY A 1 249 ? 12.346 1.111 17.508 1.00 24.19 249 GLY X N 1
ATOM 1915 C CA . GLY A 1 249 ? 11.910 2.497 17.726 1.00 23.58 249 GLY X CA 1
ATOM 1916 C C . GLY A 1 249 ? 11.144 2.704 19.021 1.00 24.43 249 GLY X C 1
ATOM 1917 O O . GLY A 1 249 ? 10.674 3.816 19.300 1.00 23.49 249 GLY X O 1
ATOM 1918 N N . THR A 1 250 ? 11.008 1.636 19.808 1.00 23.04 250 THR X N 1
ATOM 1919 C CA . THR A 1 250 ? 10.426 1.730 21.146 1.00 23.30 250 THR X CA 1
ATOM 1920 C C . THR A 1 250 ? 11.220 2.739 21.973 1.00 23.06 250 THR X C 1
ATOM 1921 O O . THR A 1 250 ? 12.455 2.772 21.910 1.00 23.20 250 THR X O 1
ATOM 1925 N N . ILE A 1 251 ? 10.509 3.560 22.739 1.00 23.09 251 ILE X N 1
ATOM 1926 C CA . ILE A 1 251 ? 11.168 4.483 23.655 1.00 23.47 251 ILE X CA 1
ATOM 1927 C C . ILE A 1 251 ? 10.976 4.046 25.100 1.00 23.04 251 ILE X C 1
ATOM 1928 O O . ILE A 1 251 ? 9.863 3.735 25.527 1.00 23.11 251 ILE X O 1
ATOM 1933 N N . LEU A 1 252 ? 12.082 4.007 25.837 1.00 23.38 252 LEU X N 1
ATOM 1934 C CA . LEU A 1 252 ? 12.045 3.795 27.276 1.00 24.53 252 LEU X CA 1
ATOM 1935 C C . LEU A 1 252 ? 12.537 5.051 27.980 1.00 24.70 252 LEU X C 1
ATOM 1936 O O . LEU A 1 252 ? 13.664 5.497 27.759 1.00 24.08 252 LEU X O 1
ATOM 1941 N N . THR A 1 253 ? 11.683 5.614 28.824 1.00 26.38 253 THR X N 1
ATOM 1942 C CA . THR A 1 253 ? 12.050 6.786 29.605 1.00 28.08 253 THR X CA 1
ATOM 1943 C C . THR A 1 253 ? 12.496 6.355 31.011 1.00 29.03 253 THR X C 1
ATOM 1944 O O . THR A 1 253 ? 11.869 5.501 31.641 1.00 29.78 253 THR X O 1
ATOM 1948 N N . THR A 1 254 ? 13.598 6.932 31.481 1.00 30.05 254 THR X N 1
ATOM 1949 C CA . THR A 1 254 ? 14.388 6.314 32.552 1.00 30.26 254 THR X CA 1
ATOM 1950 C C . THR A 1 254 ? 14.158 6.818 33.988 1.00 30.86 254 THR X C 1
ATOM 1951 O O . THR A 1 254 ? 15.001 6.601 34.867 1.00 30.87 254 THR X O 1
ATOM 1955 N N . GLY A 1 255 ? 13.016 7.459 34.231 1.00 30.49 255 GLY X N 1
ATOM 1956 C CA . GLY A 1 255 ? 12.686 7.989 35.562 1.00 31.40 255 GLY X CA 1
ATOM 1957 C C . GLY A 1 255 ? 13.104 9.439 35.755 1.00 32.43 255 GLY X C 1
ATOM 1958 O O . GLY A 1 255 ? 13.830 9.999 34.930 1.00 31.89 255 GLY X O 1
ATOM 1959 N N . THR A 1 256 ? 12.641 10.054 36.843 1.00 33.33 256 THR X N 1
ATOM 1960 C CA . THR A 1 256 ? 12.982 11.453 37.133 1.00 34.12 256 THR X CA 1
ATOM 1961 C C . THR A 1 256 ? 13.470 11.678 38.566 1.00 34.36 256 THR X C 1
ATOM 1962 O O . THR A 1 256 ? 13.121 10.926 39.479 1.00 33.81 256 THR X O 1
ATOM 1966 N N . ALA A 1 257 ? 14.284 12.716 38.742 1.00 35.12 257 ALA X N 1
ATOM 1967 C CA . ALA A 1 257 ? 14.686 13.177 40.072 1.00 35.91 257 ALA X CA 1
ATOM 1968 C C . ALA A 1 257 ? 14.246 14.619 40.344 1.00 36.31 257 ALA X C 1
ATOM 1969 O O . ALA A 1 257 ? 14.518 15.156 41.420 1.00 37.28 257 ALA X O 1
ATOM 1971 N N . ILE A 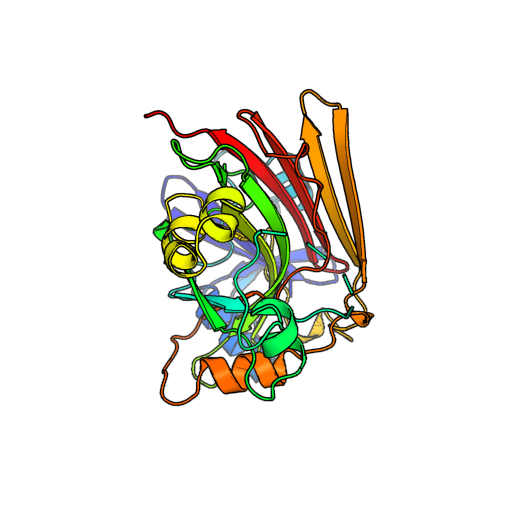1 258 ? 13.582 15.246 39.371 1.00 35.29 258 ILE X N 1
ATOM 1972 C CA . ILE A 1 258 ? 13.056 16.602 39.551 1.00 34.43 258 ILE X CA 1
ATOM 1973 C C . ILE A 1 258 ? 11.550 16.547 39.783 1.00 34.94 258 ILE X C 1
ATOM 1974 O O . ILE A 1 258 ? 10.769 16.228 38.875 1.00 34.50 258 ILE X O 1
ATOM 1979 N N . VAL A 1 259 ? 11.155 16.843 41.018 1.00 34.64 259 VAL X N 1
ATOM 1980 C CA . VAL A 1 259 ? 9.768 16.728 41.440 1.00 35.21 259 VAL X CA 1
ATOM 1981 C C . VAL A 1 259 ? 9.308 18.039 42.090 1.00 36.60 259 VAL X C 1
ATOM 1982 O O . VAL A 1 259 ? 9.619 18.296 43.257 1.00 36.53 259 VAL X O 1
ATOM 1986 N N . PRO A 1 260 ? 8.581 18.883 41.329 1.00 37.25 260 PRO X N 1
ATOM 1987 C CA . PRO A 1 260 ? 7.977 20.091 41.900 1.00 37.36 260 PRO X CA 1
ATOM 1988 C C . PRO A 1 260 ? 7.031 19.772 43.059 1.00 38.55 260 PRO X C 1
ATOM 1989 O O . PRO A 1 260 ? 6.584 18.625 43.206 1.00 37.62 260 PRO X O 1
ATOM 1993 N N . GLY A 1 261 ? 6.738 20.785 43.873 1.00 38.68 261 GLY X N 1
ATOM 1994 C CA . GLY A 1 261 ? 5.897 20.616 45.050 1.00 39.37 261 GLY X CA 1
ATOM 1995 C C . GLY A 1 261 ? 4.427 20.460 44.725 1.00 40.41 261 GLY X C 1
ATOM 1996 O O . GLY A 1 261 ? 4.023 20.548 43.562 1.00 40.20 261 GLY X O 1
ATOM 1997 N N . ARG A 1 262 ? 3.626 20.246 45.767 1.00 41.14 262 ARG X N 1
ATOM 1998 C CA . ARG A 1 262 ? 2.189 20.014 45.627 1.00 42.48 262 ARG X CA 1
ATOM 1999 C C . ARG A 1 262 ? 1.422 21.241 45.129 1.00 42.06 262 ARG X C 1
ATOM 2000 O O . ARG A 1 262 ? 0.303 21.115 44.624 1.00 42.25 262 ARG X O 1
ATOM 2008 N N . ASP A 1 263 ? 2.023 22.421 45.272 1.00 41.66 263 ASP X N 1
ATOM 2009 C CA . ASP A 1 263 ? 1.411 23.665 44.796 1.00 41.53 263 ASP X CA 1
ATOM 2010 C C . ASP A 1 263 ? 1.848 24.026 43.368 1.00 39.98 263 ASP X C 1
ATOM 2011 O O . ASP A 1 263 ? 1.406 25.036 42.810 1.00 39.16 263 ASP X O 1
ATOM 2016 N N . LYS A 1 264 ? 2.700 23.185 42.781 1.00 38.82 264 LYS X N 1
ATOM 2017 C CA . LYS A 1 264 ? 3.294 23.459 41.470 1.00 37.31 264 LYS X CA 1
ATOM 2018 C C . LYS A 1 264 ? 2.601 22.736 40.311 1.00 36.49 264 LYS X C 1
ATOM 2019 O O . LYS A 1 264 ? 3.191 22.535 39.246 1.00 36.61 264 LYS X O 1
ATOM 2025 N N . GLY A 1 265 ? 1.343 22.360 40.524 1.00 35.52 265 GLY X N 1
ATOM 2026 C CA . GLY A 1 265 ? 0.542 21.706 39.498 1.00 34.70 265 GLY X CA 1
ATOM 2027 C C . GLY A 1 265 ? 0.402 22.547 38.243 1.00 34.95 265 GLY X C 1
ATOM 2028 O O . GLY A 1 265 ? 0.162 23.759 38.309 1.00 33.61 265 GLY X O 1
ATOM 2029 N N . LEU A 1 266 ? 0.568 21.894 37.096 1.00 33.93 266 LEU X N 1
ATOM 2030 C CA . LEU A 1 266 ? 0.425 22.528 35.789 1.00 33.48 266 LEU X CA 1
ATOM 2031 C C . LEU A 1 266 ? -0.975 23.087 35.578 1.00 33.29 266 LEU X C 1
ATOM 2032 O O . LEU A 1 266 ? -1.959 22.511 36.043 1.00 32.98 266 LEU X O 1
ATOM 2037 N N . LYS A 1 267 ? -1.062 24.211 34.876 1.00 33.55 267 LYS X N 1
ATOM 2038 C CA . LYS A 1 267 ? -2.356 24.688 34.393 1.00 35.09 267 LYS X CA 1
ATOM 2039 C C . LYS A 1 267 ? -2.325 25.144 32.940 1.00 33.01 267 LYS X C 1
ATOM 2040 O O . LYS A 1 267 ? -1.261 25.262 32.337 1.00 32.62 267 LYS X O 1
ATOM 2046 N N . ASP A 1 268 ? -3.512 25.372 32.387 1.00 33.12 268 ASP X N 1
ATOM 2047 C CA . ASP A 1 268 ? -3.679 25.781 31.001 1.00 33.14 268 ASP X CA 1
ATOM 2048 C C . ASP A 1 268 ? -2.737 26.930 30.653 1.00 33.00 268 ASP X C 1
ATOM 2049 O O . ASP A 1 268 ? -2.596 27.885 31.424 1.00 32.21 268 ASP X O 1
ATOM 2054 N N . GLU A 1 269 ? -2.072 26.794 29.504 1.00 31.65 269 GLU X N 1
ATOM 2055 C CA . GLU A 1 269 ? -1.161 27.804 28.935 1.00 31.77 269 GLU X CA 1
ATOM 2056 C C . GLU A 1 269 ? 0.226 27.903 29.587 1.00 30.44 269 GLU X C 1
ATOM 2057 O O . GLU A 1 269 ? 1.049 28.704 29.141 1.00 29.48 269 GLU X O 1
ATOM 2063 N N . ASP A 1 270 ? 0.499 27.090 30.613 1.00 29.23 270 ASP X N 1
ATOM 2064 C CA . ASP A 1 270 ? 1.866 26.957 31.138 1.00 28.56 270 ASP X CA 1
ATOM 2065 C C . ASP A 1 270 ? 2.807 26.531 30.016 1.00 28.35 270 ASP X C 1
ATOM 2066 O O . ASP A 1 270 ? 2.380 25.889 29.056 1.00 27.63 270 ASP X O 1
ATOM 2071 N N . ILE A 1 271 ? 4.082 26.888 30.140 1.00 27.36 271 ILE X N 1
ATOM 2072 C CA . ILE A 1 271 ? 5.100 26.406 29.217 1.00 27.97 271 ILE X CA 1
ATOM 2073 C C . ILE A 1 271 ? 6.093 25.558 30.000 1.00 28.53 271 ILE X C 1
ATOM 2074 O O . ILE A 1 271 ? 6.704 26.029 30.966 1.00 27.55 271 ILE X O 1
ATOM 2079 N N . VAL A 1 272 ? 6.238 24.304 29.577 1.00 28.08 272 VAL X N 1
ATOM 2080 C CA . VAL A 1 272 ? 7.184 23.381 30.189 1.00 27.16 272 VAL X CA 1
ATOM 2081 C C . VAL A 1 272 ? 8.420 23.287 29.306 1.00 27.53 272 VAL X C 1
ATOM 2082 O O . VAL A 1 272 ? 8.326 22.978 28.114 1.00 27.68 272 VAL X O 1
ATOM 2086 N N . GLU A 1 273 ? 9.577 23.569 29.897 1.00 26.83 273 GLU X N 1
ATOM 2087 C CA . GLU A 1 273 ? 10.840 23.536 29.179 1.00 28.18 273 GLU X CA 1
ATOM 2088 C C . GLU A 1 273 ? 11.773 22.580 29.889 1.00 27.72 273 GLU X C 1
ATOM 2089 O O . GLU A 1 273 ? 11.982 22.693 31.099 1.00 27.66 273 GLU X O 1
ATOM 2095 N N . ILE A 1 274 ? 12.321 21.628 29.137 1.00 27.22 274 ILE X N 1
ATOM 2096 C CA . ILE A 1 274 ? 13.232 20.634 29.694 1.00 26.61 274 ILE X CA 1
ATOM 2097 C C . ILE A 1 274 ? 14.505 20.595 28.870 1.00 27.63 274 ILE X C 1
ATOM 2098 O O . ILE A 1 274 ? 14.468 20.353 27.660 1.00 27.37 274 ILE X O 1
ATOM 2103 N N . THR A 1 275 ? 15.626 20.844 29.539 1.00 27.31 275 THR X N 1
ATOM 2104 C CA . THR A 1 275 ? 16.922 20.867 28.895 1.00 28.38 275 THR X CA 1
ATOM 2105 C C . THR A 1 275 ? 17.745 19.673 29.356 1.00 28.55 275 THR X C 1
ATOM 2106 O O . THR A 1 275 ? 17.770 19.351 30.546 1.00 28.19 275 THR X O 1
ATOM 2110 N N . ILE A 1 276 ? 18.389 19.003 28.403 1.00 29.04 276 ILE X N 1
ATOM 2111 C CA . ILE A 1 276 ? 19.364 17.961 28.714 1.00 29.45 276 ILE X CA 1
ATOM 2112 C C . ILE A 1 276 ? 20.634 18.227 27.921 1.00 30.24 276 ILE X C 1
ATOM 2113 O O . ILE A 1 276 ? 20.573 18.533 26.728 1.00 30.77 276 ILE X O 1
ATOM 2118 N N . SER A 1 277 ? 21.778 18.125 28.598 1.00 31.34 277 SER X N 1
ATOM 2119 C CA . SER A 1 277 ? 23.090 18.298 27.974 1.00 32.66 277 SER X CA 1
ATOM 2120 C C . SER A 1 277 ? 23.232 17.446 26.716 1.00 33.40 277 SER X C 1
ATOM 2121 O O . SER A 1 277 ? 22.884 16.258 26.719 1.00 34.08 277 SER X O 1
ATOM 2124 N N . ASN A 1 278 ? 23.737 18.068 25.650 1.00 33.51 278 ASN X N 1
ATOM 2125 C CA . ASN A 1 278 ? 24.051 17.395 24.380 1.00 33.82 278 ASN X CA 1
ATOM 2126 C C . ASN A 1 278 ? 22.842 17.015 23.515 1.00 33.10 278 ASN X C 1
ATOM 2127 O O . ASN A 1 278 ? 23.010 16.533 22.392 1.00 33.19 278 ASN X O 1
ATOM 2132 N N . ILE A 1 279 ? 21.635 17.238 24.030 1.00 31.13 279 ILE X N 1
ATOM 2133 C CA . ILE A 1 279 ? 20.418 16.936 23.277 1.00 30.28 279 ILE X CA 1
ATOM 2134 C C . ILE A 1 279 ? 19.707 18.226 22.859 1.00 29.72 279 ILE X C 1
ATOM 2135 O O . ILE A 1 279 ? 19.508 18.474 21.666 1.00 29.70 279 ILE X O 1
ATOM 2140 N N . GLY A 1 280 ? 19.333 19.041 23.843 1.00 28.89 280 GLY X N 1
ATOM 2141 C CA . GLY A 1 280 ? 18.726 20.341 23.574 1.00 27.41 280 GLY X CA 1
ATOM 2142 C C . GLY A 1 280 ? 17.694 20.732 24.610 1.00 27.21 280 GLY X C 1
ATOM 2143 O O . GLY A 1 280 ? 17.808 20.377 25.784 1.00 26.47 280 GLY X O 1
ATOM 2144 N N . THR A 1 281 ? 16.683 21.471 24.169 1.00 26.66 281 THR X N 1
ATOM 2145 C CA . THR A 1 281 ? 15.601 21.885 25.045 1.00 26.81 281 THR X CA 1
ATOM 2146 C C . THR A 1 281 ? 14.268 21.556 24.395 1.00 26.50 281 THR X C 1
ATOM 2147 O O . THR A 1 281 ? 13.974 22.021 23.291 1.00 27.00 281 THR X O 1
ATOM 2151 N N . LEU A 1 282 ? 13.478 20.742 25.088 1.00 25.77 282 LEU X N 1
ATOM 2152 C CA . LEU A 1 282 ? 12.134 20.393 24.657 1.00 25.74 282 LEU X CA 1
ATOM 2153 C C . LEU A 1 282 ? 11.142 21.373 25.277 1.00 25.76 282 LEU X C 1
ATOM 2154 O O . LEU A 1 282 ? 11.120 21.543 26.497 1.00 26.10 282 LEU X O 1
ATOM 2159 N N . ILE A 1 283 ? 10.320 21.997 24.438 1.00 25.45 283 ILE X N 1
ATOM 2160 C CA . ILE A 1 283 ? 9.386 23.027 24.886 1.00 25.69 283 ILE X CA 1
ATOM 2161 C C . ILE A 1 283 ? 7.955 22.685 24.487 1.00 25.55 283 ILE X C 1
ATOM 2162 O O . ILE A 1 283 ? 7.656 22.512 23.305 1.00 26.40 283 ILE X O 1
ATOM 2167 N N . THR A 1 284 ? 7.070 22.592 25.475 1.00 25.34 284 THR X N 1
ATOM 2168 C CA . THR A 1 284 ? 5.672 22.277 25.210 1.00 25.31 284 THR X CA 1
ATOM 2169 C C . THR A 1 284 ? 4.717 23.158 26.020 1.00 27.26 284 THR X C 1
ATOM 2170 O O . THR A 1 284 ? 4.810 23.209 27.254 1.00 27.27 284 THR X O 1
ATOM 2174 N N . PRO A 1 285 ? 3.792 23.853 25.331 1.00 28.01 285 PRO X N 1
ATOM 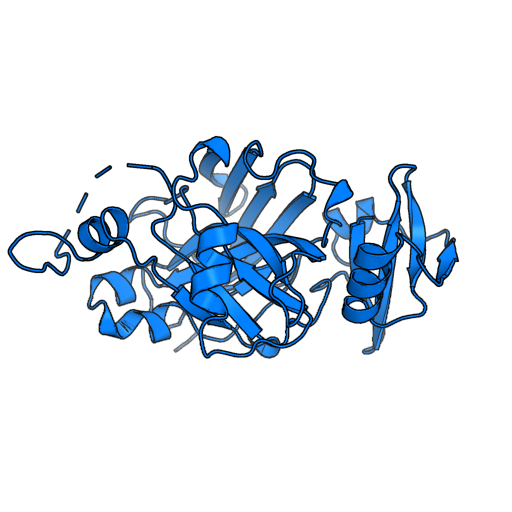2175 C CA . PRO A 1 285 ? 2.678 24.490 26.039 1.00 28.34 285 PRO X CA 1
ATOM 2176 C C . PRO A 1 285 ? 1.752 23.448 26.661 1.00 28.97 285 PRO X C 1
ATOM 2177 O O . PRO A 1 285 ? 1.804 22.269 26.291 1.00 28.41 285 PRO X O 1
ATOM 2181 N N . VAL A 1 286 ? 0.922 23.885 27.603 1.00 28.29 286 VAL X N 1
ATOM 2182 C CA . VAL A 1 286 ? 0.039 22.992 28.338 1.00 28.26 286 VAL X CA 1
ATOM 2183 C C . VAL A 1 286 ? -1.409 23.338 28.027 1.00 29.96 286 VAL X C 1
ATOM 2184 O O . VAL A 1 286 ? -1.783 24.512 27.976 1.00 29.00 286 VAL X O 1
ATOM 2188 N N . LYS A 1 287 ? -2.211 22.305 27.798 1.00 30.98 287 LYS X N 1
ATOM 2189 C CA . LYS A 1 287 ? -3.644 22.453 27.628 1.00 33.83 287 LYS X CA 1
ATOM 2190 C C . LYS A 1 287 ? -4.365 21.650 28.710 1.00 34.49 287 LYS X C 1
ATOM 2191 O O . LYS A 1 287 ? -4.146 20.443 28.852 1.00 33.44 287 LYS X O 1
ATOM 2197 N N . LYS A 1 288 ? -5.206 22.329 29.484 1.00 34.67 288 LYS X N 1
ATOM 2198 C CA . LYS A 1 288 ? -6.064 21.656 30.447 1.00 36.18 288 LYS X CA 1
ATOM 2199 C C . LYS A 1 288 ? -7.304 21.131 29.729 1.00 37.19 288 LYS X C 1
ATOM 2200 O O . LYS A 1 288 ? -8.018 21.894 29.074 1.00 36.68 288 LYS X O 1
ATOM 2206 N N . ARG A 1 289 ? -7.550 19.828 29.851 1.00 38.47 289 ARG X N 1
ATOM 2207 C CA . ARG A 1 289 ? -8.710 19.206 29.216 1.00 40.28 289 ARG X CA 1
ATOM 2208 C C . ARG A 1 289 ? -10.006 19.610 29.917 1.00 42.19 289 ARG X C 1
ATOM 2209 O O . ARG A 1 289 ? -10.042 19.756 31.137 1.00 41.02 289 ARG X O 1
ATOM 2217 N N . ARG A 1 290 ? -11.058 19.788 29.123 1.00 45.39 290 ARG X N 1
ATOM 2218 C CA . ARG A 1 290 ? -12.373 20.195 29.611 1.00 49.49 290 ARG X CA 1
ATOM 2219 C C . ARG A 1 290 ? -13.242 18.968 29.904 1.00 49.90 290 ARG X C 1
ATOM 2220 O O . ARG A 1 290 ? -13.184 17.971 29.179 1.00 49.93 290 ARG X O 1
ATOM 2228 N N . LYS A 1 291 ? -14.041 19.052 30.966 1.00 51.18 291 LYS X N 1
ATOM 2229 C CA . LYS A 1 291 ? -14.956 17.972 31.349 1.00 52.76 291 LYS X CA 1
ATOM 2230 C C . LYS A 1 291 ? -16.118 17.816 30.367 1.00 52.74 291 LYS X C 1
ATOM 2231 O O . LYS A 1 291 ? -16.495 18.764 29.672 1.00 53.19 291 LYS X O 1
#

Secondary structure (DSSP, 8-state):
-EEEEEEETTEEEEEEE-TTS-EEEESS-HHHHHHHHHHH----EEEESS--HHHHHHHSEETTEEE--SS--S-EEEEES-B----EETTEEHHHHHHHSSSPEEEEEE-GGGEE-TTSPEEE-TT-S-EE--EEEEEEE-TT--EEEEEEEEE-EEHHHHHH-GGGHHHHH-STT-EEEEEEEE-GGG-S-TTS-EEEEEEEETTEEEEEEEEEGGGB-S-HHHHHHHHHTT----TTEEEE---S----TT----TT-EEEEEETTTEEEEEEEEEPP-

B-factor: mean 34.85, std 10.06, range [19.14, 68.93]

Sequence (282 aa):
MKLFRVVKRGYYISYAILDNSTIIRLDEDPIKALMRYSENKEVLGDRVTGIDYQSLLKSFQINDIRITKPIDPPEVWGSGISYENVAKILGKTIYEKVYDAVRPEIFFKATPNRCVGHGEAIAVRSDSEWTLPEPELAVVLDSNGKILGYTIMDDVSARDLEAENPLYLPQSKIYAGCCAFGPVIVTSDEIKNPYSLDITLKIVREGRVFFEGSVNTNKMRRKIEEQIQYLIRDNPIPDGTILTTGTAIVPGRDKGLKDEDIVEITISNIGTLITPVKKRRK

Radius of gyration: 18.34 Å; Cα contacts (8 Å, |Δi|>4): 704; chains: 1; bounding box: 45×47×57 Å

Nearest PDB structures (foldseek):
  2q19-assembly1_X  TM=9.989E-01  e=2.411E-61  Saccharolobus solfataricus P2
  3bqb-assembly1_A  TM=1.002E+00  e=5.132E-61  Saccharolobus solfataricus P2
  2q1d-assembly1_X  TM=1.002E+00  e=1.184E-59  Saccharolobus solfataricus P2
  3bqb-assembly1_X  TM=9.980E-01  e=2.117E-59  Saccharolobus solfataricus P2
  4dbf-assembly1_B  TM=8.083E-01  e=1.225E-18  Corynebacterium glutamicum

Solvent-accessible surface area: 13034 Å² total; per-residue (Å²): 7,50,0,0,10,0,33,50,194,73,106,113,11,10,4,0,22,53,125,109,78,33,16,24,106,16,107,32,82,13,22,97,7,0,61,66,29,34,146,94,126,74,38,65,29,103,161,35,108,80,34,74,21,95,33,0,33,156,69,50,92,53,137,68,15,79,0,6,23,0,0,58,0,49,45,0,41,0,1,15,46,1,13,146,172,63,38,102,77,171,63,66,30,37,68,87,78,38,53,81,46,128,144,8,43,45,24,65,0,0,37,39,120,80,5,24,0,1,20,33,45,0,1,2,48,30,62,1,138,29,1,2,0,24,1,1,0,0,0,0,0,19,61,124,9,102,41,4,0,10,0,0,0,0,0,0,0,0,56,27,20,21,61,121,52,52,149,88,29,75,92,0,11,47,23,57,4,0,0,0,0,0,1,0,0,0,2,52,57,27,7,198,76,23,65,63,3,77,0,33,0,64,0,23,38,179,71,147,72,33,33,102,18,79,25,28,0,87,100,19,108,19,106,4,118,41,0,14,88,39,2,56,112,149,45,120,5,47,47,0,0,0,0,0,0,0,25,39,8,86,3,36,199,112,49,14,12,115,58,122,2,54,1,40,1,55,1,36,84,6,28,44,2,39,2,33,3,98,64,96,226,188

Foldseek 3Di:
DWKWWKAFPRDIWIWDQDPVRWIWTAPDAVLVQLVVCVPPNDTDGHTDDPPDPVCCLVVQDDDRIGTKARHQFQWEKEWALQFPLADDDPPHGPSVVQNPDPDTDMGTFEGSQQEIEFAAAAEDEQPAPFKDWFWFKKFFAAQVLDGSFIKIKTQIFSVVQCSVDVVCRCVRGYDRRRMYIANITGGPVLPPDQQAKKKWKFKADPNDRLDIDIDGSVRGRRDPVSNSVNCNVVNTGHRGYMYTYYHDDDDDRVSGDDAQIWMWMQMPSGGIGIHGYHYDHD